Protein AF-A0A6C0ED06-F1 (afdb_monomer)

Solvent-accessible surface area (backbone atoms only — not comparable to full-atom values): 10697 Å² total; per-residue (Å²): 133,81,73,82,69,60,64,42,71,39,38,36,43,33,85,76,68,69,61,45,79,45,80,46,70,79,73,92,62,90,45,68,70,60,45,49,52,53,52,53,50,52,47,52,52,40,44,74,73,72,42,86,79,83,63,56,76,42,66,43,70,64,71,91,79,53,38,51,42,49,67,44,28,54,56,49,45,51,50,48,34,67,75,43,74,64,48,37,46,86,49,34,39,38,38,41,36,39,53,38,92,76,35,76,49,94,60,45,68,69,52,48,56,62,65,40,68,82,47,79,38,39,33,58,33,30,35,76,66,44,98,75,55,49,48,31,42,36,42,49,34,6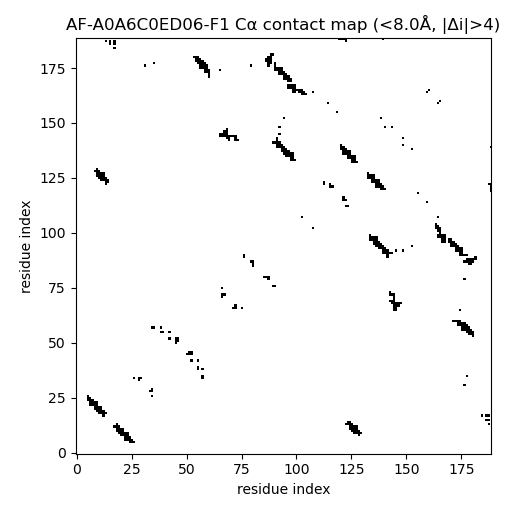2,93,46,5,50,58,57,42,48,49,55,52,47,57,52,51,52,52,42,39,76,76,36,50,38,64,49,92,69,65,48,56,36,32,47,73,38,25,63,45,61,70,79,49,65,73,61,73

Foldseek 3Di:
DDDPFQWDWWFKQFPLRLIDTDIDHDDPDPDDVVQVVVQVVVCVVCVVVVHDDPKGWDKDLDPPQFFAWLVSLVVLQVVLCVVVVNLFDAKKKKKKWFWDPQFPDPPCVVVVVVLCVVPDQWGWIFGPRDPVRTIIIMHIDGSTTPNVSVVSVVVSVVVVVVVRIDIDPDMRMIMIRGMRCPCSCVVRD

Mean predicted aligned error: 5.36 Å

Structure (mmCIF, N/CA/C/O backbone):
data_AF-A0A6C0ED06-F1
#
_entry.id   AF-A0A6C0ED06-F1
#
loop_
_atom_site.group_PDB
_atom_site.id
_atom_site.type_symbol
_atom_site.label_atom_id
_atom_site.label_alt_id
_atom_site.label_comp_id
_atom_site.label_asym_id
_atom_site.label_entity_id
_atom_site.label_seq_id
_atom_site.pdbx_PDB_ins_code
_atom_site.Cartn_x
_atom_site.Cartn_y
_atom_site.Cartn_z
_atom_site.occupancy
_atom_site.B_iso_or_equiv
_atom_site.auth_seq_id
_atom_site.auth_comp_id
_atom_site.auth_asym_id
_atom_site.auth_atom_id
_atom_site.pdbx_PDB_model_num
ATOM 1 N N . MET A 1 1 ? 23.808 -24.476 4.481 1.00 31.75 1 MET A N 1
ATOM 2 C CA . MET A 1 1 ? 23.084 -23.854 5.612 1.00 31.75 1 MET A CA 1
ATOM 3 C C . MET A 1 1 ? 22.303 -22.673 5.062 1.00 31.75 1 MET A C 1
ATOM 5 O O . MET A 1 1 ? 22.924 -21.743 4.559 1.00 31.75 1 MET A O 1
ATOM 9 N N . SER A 1 2 ? 20.970 -22.760 5.024 1.00 34.09 2 SER A N 1
ATOM 10 C CA . SER A 1 2 ? 20.121 -21.740 4.402 1.00 34.09 2 SER A CA 1
ATOM 11 C C . SER A 1 2 ? 20.207 -20.446 5.208 1.00 34.09 2 SER A C 1
ATOM 13 O O . SER A 1 2 ? 19.829 -20.423 6.380 1.00 34.09 2 SER A O 1
ATOM 15 N N . LYS A 1 3 ? 20.697 -19.364 4.593 1.00 43.72 3 LYS A N 1
ATOM 16 C CA . LYS A 1 3 ? 20.444 -18.016 5.112 1.00 43.72 3 LYS A CA 1
ATOM 17 C C . LYS A 1 3 ? 18.931 -17.891 5.228 1.00 43.72 3 LYS A C 1
ATOM 19 O O . LYS A 1 3 ? 18.248 -18.097 4.231 1.00 43.72 3 LYS A O 1
ATOM 24 N N . THR A 1 4 ? 18.434 -17.643 6.434 1.00 46.50 4 THR A N 1
ATOM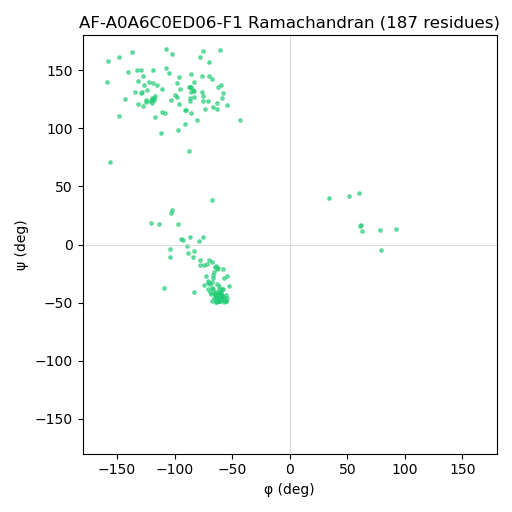 25 C CA . THR A 1 4 ? 17.023 -17.387 6.723 1.00 46.50 4 THR A CA 1
ATOM 26 C C . THR A 1 4 ? 16.467 -16.453 5.655 1.00 46.50 4 THR A C 1
ATOM 28 O O . THR A 1 4 ? 16.845 -15.286 5.561 1.00 46.50 4 THR A O 1
ATOM 31 N N . THR A 1 5 ? 15.640 -16.996 4.770 1.00 58.66 5 THR A N 1
ATOM 32 C CA . THR A 1 5 ? 14.974 -16.230 3.727 1.00 58.66 5 THR A CA 1
ATOM 33 C C . THR A 1 5 ? 14.061 -15.230 4.425 1.00 58.66 5 THR A C 1
ATOM 35 O O . THR A 1 5 ? 13.190 -15.637 5.189 1.00 58.66 5 THR A O 1
ATOM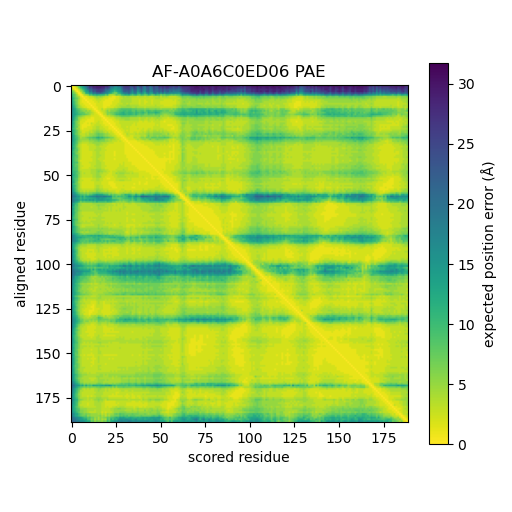 38 N N . ASN A 1 6 ? 14.246 -13.927 4.180 1.00 79.31 6 ASN A N 1
ATOM 39 C CA . ASN A 1 6 ? 13.352 -12.848 4.640 1.00 79.31 6 ASN A CA 1
ATOM 40 C C . ASN A 1 6 ? 11.978 -12.910 3.938 1.00 79.31 6 ASN A C 1
ATOM 42 O O . ASN A 1 6 ? 11.445 -11.882 3.531 1.00 79.31 6 ASN A O 1
ATOM 46 N N . LEU A 1 7 ? 11.455 -14.111 3.702 1.00 88.44 7 LEU A N 1
ATOM 47 C CA . LEU A 1 7 ? 10.174 -14.367 3.073 1.00 88.44 7 LEU A CA 1
ATOM 48 C C . LEU A 1 7 ? 9.129 -14.550 4.165 1.00 88.44 7 LEU A C 1
ATOM 50 O O . LEU A 1 7 ? 9.352 -15.257 5.148 1.00 88.44 7 LEU A O 1
ATOM 54 N N . LYS A 1 8 ? 7.987 -13.899 3.987 1.00 91.00 8 LYS A N 1
ATOM 55 C CA . LYS A 1 8 ? 6.823 -14.031 4.854 1.00 91.00 8 LYS A CA 1
ATOM 56 C C . LYS A 1 8 ? 5.620 -14.372 4.002 1.00 91.00 8 LYS A C 1
ATOM 58 O O . LYS A 1 8 ? 5.413 -13.762 2.958 1.00 91.00 8 LYS A O 1
ATOM 63 N N . ILE A 1 9 ? 4.817 -15.309 4.478 1.00 91.69 9 ILE A N 1
ATOM 64 C CA . ILE A 1 9 ? 3.494 -15.548 3.916 1.00 91.69 9 ILE A CA 1
ATOM 65 C C . ILE A 1 9 ? 2.538 -14.557 4.574 1.00 91.69 9 ILE A C 1
ATOM 67 O O . ILE A 1 9 ? 2.565 -14.362 5.792 1.00 91.69 9 ILE A O 1
ATOM 71 N N . VAL A 1 10 ? 1.721 -13.911 3.756 1.00 91.69 10 VAL A N 1
ATOM 72 C CA . VAL A 1 10 ? 0.658 -13.015 4.195 1.00 91.69 10 VAL A CA 1
ATOM 73 C C . VAL A 1 10 ? -0.624 -13.518 3.563 1.00 91.69 10 VAL A C 1
ATOM 75 O O . VAL A 1 10 ? -0.707 -13.613 2.342 1.00 91.69 10 VAL A O 1
ATOM 78 N N . TYR A 1 11 ? -1.618 -13.832 4.386 1.00 94.00 11 TYR A N 1
ATOM 79 C CA . TYR A 1 11 ? -2.965 -14.084 3.896 1.00 94.00 11 TYR A CA 1
ATOM 80 C C . TYR A 1 11 ? -3.863 -12.956 4.371 1.00 94.00 11 TYR A C 1
ATOM 82 O O . TYR A 1 11 ? -4.304 -12.941 5.521 1.00 94.00 11 TYR A O 1
ATOM 90 N N . ALA A 1 12 ? -4.039 -11.976 3.492 1.00 91.19 12 ALA A N 1
ATOM 91 C CA . ALA A 1 12 ? -4.790 -10.774 3.771 1.00 91.19 12 ALA A CA 1
ATOM 92 C C . ALA A 1 12 ? -6.253 -10.987 3.371 1.00 91.19 12 ALA A C 1
ATOM 94 O O . ALA A 1 12 ? -6.579 -11.218 2.205 1.00 91.19 12 ALA A O 1
ATOM 95 N N . VAL A 1 13 ? -7.127 -10.947 4.367 1.00 90.56 13 VAL A N 1
ATOM 96 C CA . VAL A 1 13 ? -8.570 -11.099 4.215 1.00 90.56 13 VAL A CA 1
ATOM 97 C C . VAL A 1 13 ? -9.200 -9.725 4.325 1.00 90.56 13 VAL A C 1
ATOM 99 O O . VAL A 1 13 ? -8.972 -9.012 5.304 1.00 90.56 13 VAL A O 1
ATOM 102 N N . SER A 1 14 ? -9.965 -9.358 3.305 1.00 83.81 14 SER A N 1
ATOM 103 C CA . SER A 1 14 ? -10.688 -8.092 3.224 1.00 83.81 14 SER A CA 1
ATOM 104 C C . SER A 1 14 ? -12.185 -8.340 3.412 1.00 83.81 14 SER A C 1
ATOM 106 O O . SER A 1 14 ? -12.709 -9.411 3.094 1.00 83.81 14 SER A O 1
ATOM 108 N N . GLN A 1 15 ? -12.904 -7.345 3.925 1.00 74.38 15 GLN A N 1
ATOM 109 C CA . GLN A 1 15 ? -14.352 -7.462 4.155 1.00 74.38 15 GLN A CA 1
ATOM 110 C C . GLN A 1 15 ? -15.155 -7.569 2.851 1.00 74.38 15 GLN A C 1
ATOM 112 O O . GLN A 1 15 ? -16.195 -8.225 2.812 1.00 74.38 15 GLN A O 1
ATOM 117 N N . VAL A 1 16 ? -14.629 -7.026 1.752 1.00 72.88 16 VAL A N 1
ATOM 118 C CA . VAL A 1 16 ? -15.202 -7.142 0.399 1.00 72.88 16 VAL A CA 1
ATOM 119 C C . VAL A 1 16 ? -14.978 -8.518 -0.249 1.00 72.88 16 VAL A C 1
ATOM 121 O O . VAL A 1 16 ? -15.307 -8.718 -1.416 1.00 72.88 16 VAL A O 1
ATOM 124 N N . LYS A 1 17 ? -14.428 -9.488 0.500 1.00 76.50 17 LYS A N 1
ATOM 125 C CA . LYS A 1 17 ? -14.162 -10.876 0.076 1.00 76.50 17 LYS A CA 1
ATOM 126 C C . LYS A 1 17 ? -13.190 -11.015 -1.098 1.00 76.50 17 LYS A C 1
ATOM 128 O O . LYS A 1 17 ? -13.087 -12.092 -1.686 1.00 76.50 17 LYS A O 1
ATOM 133 N N . ASN A 1 18 ? -12.435 -9.969 -1.409 1.00 82.06 18 ASN A N 1
ATOM 134 C CA . ASN A 1 18 ? -11.306 -10.052 -2.322 1.00 82.06 18 ASN A CA 1
ATOM 135 C C . ASN A 1 18 ? -10.071 -10.452 -1.495 1.00 82.06 18 ASN A C 1
ATOM 137 O O . ASN A 1 18 ? -9.312 -9.608 -1.044 1.00 82.06 18 ASN A O 1
ATOM 141 N N . ASN A 1 19 ? -9.903 -11.733 -1.175 1.00 90.19 19 ASN A N 1
ATOM 142 C CA . ASN A 1 19 ? -8.799 -12.168 -0.311 1.00 90.19 19 ASN A CA 1
ATOM 143 C C . ASN A 1 19 ? -7.512 -12.356 -1.119 1.00 90.19 19 ASN A C 1
ATOM 145 O O . ASN A 1 19 ? -7.541 -12.918 -2.213 1.00 90.19 19 ASN A O 1
ATOM 149 N N . GLN A 1 20 ? -6.374 -11.953 -0.558 1.00 90.62 20 GLN A N 1
ATOM 150 C CA . GLN A 1 20 ? -5.080 -12.017 -1.233 1.00 90.62 20 GLN A CA 1
ATOM 151 C C . GLN A 1 20 ? -4.080 -12.865 -0.439 1.00 90.62 20 GLN A C 1
ATOM 153 O O . GLN A 1 20 ? -3.778 -12.591 0.724 1.00 90.62 20 GLN A O 1
ATOM 158 N N . LEU A 1 21 ? -3.538 -13.897 -1.090 1.00 93.31 21 LEU A N 1
ATOM 159 C CA . LEU A 1 21 ? -2.393 -14.661 -0.599 1.00 93.31 21 LEU A CA 1
ATOM 160 C C . LEU A 1 21 ? -1.122 -14.113 -1.247 1.00 93.31 21 LEU A C 1
ATOM 162 O O . LEU A 1 21 ? -0.991 -14.111 -2.469 1.00 93.31 21 LEU A O 1
ATOM 166 N N . MET A 1 22 ? -0.186 -13.662 -0.422 1.00 93.31 22 MET A N 1
ATOM 167 C CA . MET A 1 22 ? 1.030 -12.989 -0.855 1.00 93.31 22 MET A CA 1
ATOM 168 C C . MET A 1 22 ? 2.266 -13.620 -0.221 1.00 93.31 22 MET A C 1
ATOM 170 O O . MET A 1 22 ? 2.247 -14.091 0.919 1.00 93.31 22 MET A O 1
ATOM 174 N N . ILE A 1 23 ? 3.373 -13.550 -0.956 1.00 93.62 23 ILE A N 1
ATOM 175 C CA . ILE A 1 23 ? 4.715 -13.793 -0.436 1.00 93.62 23 ILE A CA 1
ATOM 176 C C . ILE A 1 23 ? 5.419 -12.442 -0.389 1.00 93.62 23 ILE A C 1
ATOM 178 O O . ILE A 1 23 ? 5.682 -11.830 -1.420 1.00 93.62 23 ILE A O 1
ATOM 182 N N . SER A 1 24 ? 5.701 -11.970 0.819 1.00 92.38 24 SER A N 1
ATOM 183 C CA . SER A 1 24 ? 6.376 -10.701 1.067 1.00 92.38 24 SER A CA 1
ATOM 184 C C . SER A 1 24 ? 7.865 -10.928 1.307 1.00 92.38 24 SER A C 1
ATOM 186 O O . SER A 1 24 ? 8.252 -11.864 2.011 1.00 92.38 24 SER A O 1
ATOM 188 N N . HIS A 1 25 ? 8.701 -10.055 0.746 1.00 92.38 25 HIS A N 1
ATOM 189 C CA . HIS A 1 25 ? 10.146 -10.074 0.928 1.00 92.38 25 HIS A CA 1
ATOM 190 C C . HIS A 1 25 ? 10.679 -8.684 1.273 1.00 92.38 25 HIS A C 1
ATOM 192 O O . HIS A 1 25 ? 10.580 -7.762 0.468 1.00 92.38 25 HIS A O 1
ATOM 198 N N . PHE A 1 26 ? 11.324 -8.549 2.433 1.00 89.56 26 PHE A N 1
ATOM 199 C CA . PHE A 1 26 ? 12.040 -7.320 2.773 1.00 89.56 26 PHE A CA 1
ATOM 200 C C . PHE A 1 26 ? 13.459 -7.356 2.208 1.00 89.56 26 PHE A C 1
ATOM 202 O O . PHE A 1 26 ? 14.313 -8.127 2.665 1.00 89.56 26 PHE A O 1
ATOM 209 N N . THR A 1 27 ? 13.713 -6.478 1.241 1.00 86.62 27 THR A N 1
ATOM 210 C CA . THR A 1 27 ? 15.020 -6.299 0.611 1.00 86.62 27 THR A CA 1
ATOM 211 C C . THR A 1 27 ? 15.706 -5.024 1.103 1.00 86.62 27 THR A C 1
ATOM 213 O O . THR A 1 27 ? 15.057 -4.030 1.403 1.00 86.62 27 THR A O 1
ATOM 216 N N . ARG A 1 28 ? 17.043 -5.040 1.183 1.00 86.44 28 ARG A N 1
ATOM 217 C CA . ARG A 1 28 ? 17.874 -3.855 1.492 1.00 86.44 28 ARG A CA 1
ATOM 218 C C . ARG A 1 28 ? 18.423 -3.187 0.226 1.00 86.44 28 ARG A C 1
ATOM 220 O O . ARG A 1 28 ? 19.450 -2.517 0.269 1.00 86.44 28 ARG A O 1
ATOM 227 N N . LYS A 1 29 ? 17.829 -3.482 -0.933 1.00 84.88 29 LYS A N 1
ATOM 228 C CA . LYS A 1 29 ? 18.232 -2.879 -2.203 1.00 84.88 29 LYS A CA 1
ATOM 229 C C . LYS A 1 29 ? 17.707 -1.452 -2.251 1.00 84.88 29 LYS A C 1
ATOM 231 O O . LYS A 1 29 ? 16.511 -1.230 -2.140 1.00 84.88 29 LYS A O 1
ATOM 236 N N . ASN A 1 30 ? 18.622 -0.509 -2.443 1.00 81.19 30 ASN A N 1
ATOM 237 C CA . ASN A 1 30 ? 18.318 0.923 -2.444 1.00 81.19 30 ASN A CA 1
ATOM 238 C C . ASN A 1 30 ? 18.060 1.470 -3.854 1.00 81.19 30 ASN A C 1
ATOM 240 O O . ASN A 1 30 ? 17.927 2.675 -4.028 1.00 81.19 30 ASN A O 1
ATOM 244 N N . ASN A 1 31 ? 18.038 0.598 -4.864 1.00 85.38 31 ASN A N 1
ATOM 245 C CA . ASN A 1 31 ? 17.638 0.956 -6.211 1.00 85.38 31 ASN A CA 1
ATOM 246 C C . ASN A 1 31 ? 16.547 0.004 -6.698 1.00 85.38 31 ASN A C 1
ATOM 248 O O . ASN A 1 31 ? 16.533 -1.195 -6.409 1.00 85.38 31 ASN A O 1
ATOM 252 N N . GLU A 1 32 ? 15.649 0.587 -7.468 1.00 86.38 32 GLU A N 1
ATOM 253 C CA . GLU A 1 32 ? 14.475 -0.038 -8.050 1.00 86.38 32 GLU A CA 1
ATOM 254 C C . GLU A 1 32 ? 14.807 -1.240 -8.953 1.00 86.38 32 GLU A C 1
ATOM 256 O O . GLU A 1 32 ? 14.176 -2.289 -8.842 1.00 86.38 32 GLU A O 1
ATOM 261 N N . LYS A 1 33 ? 15.824 -1.124 -9.818 1.00 87.88 33 LYS A N 1
ATOM 262 C CA . LYS A 1 33 ? 16.186 -2.178 -10.783 1.00 87.88 33 LYS A CA 1
ATOM 263 C C . LYS A 1 33 ? 16.565 -3.480 -10.075 1.00 87.88 33 LYS A C 1
ATOM 265 O O . LYS A 1 33 ? 16.099 -4.552 -10.455 1.00 87.88 33 LYS A O 1
ATOM 270 N N . ASP A 1 34 ? 17.381 -3.388 -9.032 1.00 90.56 34 ASP A N 1
ATOM 271 C CA . ASP A 1 34 ? 17.787 -4.546 -8.242 1.00 90.56 34 ASP A CA 1
ATOM 272 C C . ASP A 1 34 ? 16.613 -5.144 -7.462 1.00 90.56 34 ASP A C 1
ATOM 274 O O . ASP A 1 34 ? 16.528 -6.367 -7.337 1.00 90.56 34 ASP A O 1
ATOM 278 N N . ALA A 1 35 ? 15.703 -4.309 -6.947 1.00 90.31 35 ALA A N 1
ATOM 279 C CA . ALA A 1 35 ? 14.492 -4.782 -6.281 1.00 90.31 35 ALA A CA 1
ATOM 280 C C . ALA A 1 35 ? 13.600 -5.580 -7.250 1.00 90.31 35 ALA A C 1
ATOM 282 O O . ALA A 1 35 ? 13.147 -6.671 -6.900 1.00 90.31 35 ALA A O 1
ATOM 283 N N . ILE A 1 36 ? 13.440 -5.103 -8.492 1.00 90.44 36 ILE A N 1
ATOM 284 C CA . ILE A 1 36 ? 12.709 -5.815 -9.553 1.00 90.44 36 ILE A CA 1
ATOM 285 C C . ILE A 1 36 ? 13.371 -7.150 -9.880 1.00 90.44 36 ILE A C 1
ATOM 287 O O . ILE A 1 36 ? 12.682 -8.165 -9.956 1.00 90.44 36 ILE A O 1
ATOM 291 N N . ILE A 1 37 ? 14.698 -7.189 -10.028 1.00 92.19 37 ILE A N 1
ATOM 292 C CA . ILE A 1 37 ? 15.420 -8.442 -10.301 1.00 92.19 37 ILE A CA 1
ATOM 293 C C . ILE A 1 37 ? 15.175 -9.466 -9.185 1.00 92.19 37 ILE A C 1
ATOM 295 O O . ILE A 1 37 ? 14.908 -10.632 -9.472 1.00 92.19 37 ILE A O 1
ATOM 299 N N . VAL A 1 38 ? 15.222 -9.042 -7.919 1.00 92.88 38 VAL A N 1
ATOM 300 C CA . VAL A 1 38 ? 14.921 -9.921 -6.778 1.00 92.88 38 VAL A CA 1
ATOM 301 C C . VAL A 1 38 ? 13.485 -10.440 -6.854 1.00 92.88 38 VAL A C 1
ATOM 303 O O . VAL A 1 38 ? 13.278 -11.649 -6.753 1.00 92.88 38 VAL A O 1
ATOM 306 N N . ALA A 1 39 ? 12.507 -9.563 -7.090 1.00 93.00 39 ALA A N 1
ATOM 307 C CA . ALA A 1 39 ? 11.103 -9.952 -7.188 1.00 93.00 39 ALA A CA 1
ATOM 308 C C . ALA A 1 39 ? 10.852 -10.944 -8.341 1.00 93.00 39 ALA A C 1
ATOM 310 O O . ALA A 1 39 ? 10.176 -11.954 -8.153 1.00 93.00 39 ALA A O 1
ATOM 311 N N . ARG A 1 40 ? 11.470 -10.721 -9.508 1.00 93.00 40 ARG A N 1
ATOM 312 C CA . ARG A 1 40 ? 11.390 -11.625 -10.669 1.00 93.00 40 ARG A CA 1
ATOM 313 C C . ARG A 1 40 ? 12.075 -12.970 -10.431 1.00 93.00 40 ARG A C 1
ATOM 315 O O . ARG A 1 40 ? 11.629 -13.984 -10.961 1.00 93.00 40 ARG A O 1
ATOM 322 N N . ASN A 1 41 ? 13.144 -13.012 -9.640 1.00 94.19 41 ASN A N 1
ATOM 323 C CA . ASN A 1 41 ? 13.769 -14.279 -9.259 1.00 94.19 41 ASN A CA 1
ATOM 324 C C . ASN A 1 41 ? 12.864 -15.091 -8.324 1.00 94.19 41 ASN A C 1
ATOM 326 O O . ASN A 1 41 ? 12.703 -16.288 -8.546 1.00 94.19 41 ASN A O 1
ATOM 330 N N . ILE A 1 42 ? 12.229 -14.438 -7.344 1.00 94.12 42 ILE A N 1
ATOM 331 C CA . ILE A 1 42 ? 11.240 -15.082 -6.466 1.00 94.12 42 ILE A CA 1
ATOM 332 C C . ILE A 1 42 ? 10.056 -15.595 -7.294 1.00 94.12 42 ILE A C 1
ATOM 334 O O . ILE A 1 42 ? 9.645 -16.738 -7.129 1.00 94.12 42 ILE A O 1
ATOM 338 N N . GLU A 1 43 ? 9.542 -14.794 -8.230 1.00 94.94 43 GLU A N 1
ATOM 339 C CA . GLU A 1 43 ? 8.467 -15.205 -9.142 1.00 94.94 43 GLU A CA 1
ATOM 340 C C . GLU A 1 43 ? 8.827 -16.479 -9.924 1.00 94.94 43 GLU A C 1
ATOM 342 O O . GLU A 1 43 ? 8.045 -17.428 -9.946 1.00 94.94 43 GLU A O 1
ATOM 347 N N . LYS A 1 44 ? 10.025 -16.538 -10.519 1.00 95.19 44 LYS A N 1
ATOM 348 C CA . LYS A 1 44 ? 10.508 -17.728 -11.242 1.00 95.19 44 LYS A CA 1
ATOM 349 C C . LYS A 1 44 ? 10.610 -18.957 -10.342 1.00 95.19 44 LYS A C 1
ATOM 351 O O . LYS A 1 44 ? 10.251 -20.052 -10.768 1.00 95.19 44 LYS A O 1
ATOM 356 N N . GLU A 1 45 ? 11.086 -18.781 -9.114 1.00 94.62 45 GLU A N 1
ATOM 357 C CA . GLU A 1 45 ? 11.170 -19.862 -8.134 1.00 94.62 45 GLU A CA 1
ATOM 358 C C . GLU A 1 45 ? 9.769 -20.380 -7.765 1.00 94.62 45 GLU A C 1
ATOM 360 O O . GLU A 1 45 ? 9.528 -21.585 -7.822 1.00 94.62 45 GLU A O 1
ATOM 365 N N . MET A 1 46 ? 8.807 -19.491 -7.501 1.00 93.88 46 MET A N 1
ATOM 366 C CA . MET A 1 46 ? 7.415 -19.875 -7.228 1.00 93.88 46 MET A CA 1
ATOM 367 C C . MET A 1 46 ? 6.791 -20.636 -8.402 1.00 93.88 46 MET A C 1
ATOM 369 O O . MET A 1 46 ? 6.172 -21.683 -8.200 1.00 93.88 46 MET A O 1
ATOM 373 N N . LEU A 1 47 ? 7.025 -20.172 -9.632 1.00 94.50 47 LEU A N 1
ATOM 374 C CA . LEU A 1 47 ? 6.579 -20.862 -10.842 1.00 94.50 47 LEU A CA 1
ATOM 375 C C . LEU A 1 47 ? 7.197 -22.262 -10.969 1.00 94.50 47 LEU A C 1
ATOM 377 O O . LEU A 1 47 ? 6.493 -23.193 -11.355 1.00 94.50 47 LEU A O 1
ATOM 381 N N . SER A 1 48 ? 8.472 -22.448 -10.601 1.00 95.94 48 SER A N 1
ATOM 382 C CA . SER A 1 48 ? 9.105 -23.779 -10.612 1.00 95.94 48 SER A CA 1
ATOM 383 C C . SER A 1 48 ? 8.503 -24.756 -9.597 1.00 95.94 48 SER A C 1
ATOM 385 O O . SER A 1 48 ? 8.540 -25.964 -9.818 1.00 95.94 48 SER A O 1
ATOM 387 N N . TYR A 1 49 ? 7.883 -24.240 -8.532 1.00 94.38 49 TYR A N 1
ATOM 388 C CA . TYR A 1 49 ? 7.100 -25.024 -7.575 1.00 94.38 49 TYR A CA 1
ATOM 389 C C . TYR A 1 49 ? 5.628 -25.200 -7.994 1.00 94.38 49 TYR A C 1
ATOM 391 O O . TYR A 1 49 ? 4.830 -25.731 -7.225 1.00 94.38 49 TYR A O 1
ATOM 399 N N . GLY A 1 50 ? 5.245 -24.761 -9.198 1.00 95.12 50 GLY A N 1
ATOM 400 C CA . GLY A 1 50 ? 3.873 -24.852 -9.706 1.00 95.12 50 GLY A CA 1
ATOM 401 C C . GLY A 1 50 ? 2.920 -23.786 -9.153 1.00 95.12 50 GLY A C 1
ATOM 402 O O . GLY A 1 50 ? 1.709 -23.891 -9.342 1.00 95.12 50 GLY A O 1
ATOM 403 N N . ILE A 1 51 ? 3.437 -22.751 -8.486 1.00 93.25 51 ILE A N 1
ATOM 404 C CA . ILE A 1 51 ? 2.635 -21.650 -7.947 1.00 93.25 51 ILE A CA 1
ATOM 405 C C . ILE A 1 51 ? 2.522 -20.556 -9.009 1.00 93.25 51 ILE A C 1
ATOM 407 O O . ILE A 1 51 ? 3.507 -19.919 -9.381 1.00 93.25 51 ILE A O 1
ATOM 411 N N . LYS A 1 52 ? 1.300 -20.302 -9.486 1.00 94.12 52 LYS A N 1
ATOM 412 C CA . LYS A 1 52 ? 1.029 -19.212 -10.429 1.00 94.12 52 LYS A CA 1
ATOM 413 C C . LYS A 1 52 ? 1.089 -17.862 -9.714 1.00 94.12 52 LYS A C 1
ATOM 415 O O . LYS A 1 52 ? 0.242 -17.561 -8.877 1.00 94.12 52 LYS A O 1
ATOM 420 N N . VAL A 1 53 ? 2.037 -17.020 -10.112 1.00 94.50 53 VAL A N 1
ATOM 421 C CA . VAL A 1 53 ? 2.113 -15.622 -9.672 1.00 94.50 53 VAL A CA 1
ATOM 422 C C . VAL A 1 53 ? 1.254 -14.759 -10.596 1.00 94.50 53 VAL A C 1
ATOM 424 O O . VAL A 1 53 ? 1.422 -14.779 -11.812 1.00 94.50 53 VAL A O 1
ATOM 427 N N . VAL A 1 54 ? 0.296 -14.029 -10.022 1.00 94.56 54 VAL A N 1
ATOM 428 C CA . VAL A 1 54 ? -0.657 -13.181 -10.770 1.00 94.56 54 VAL A CA 1
ATOM 429 C C . VAL A 1 54 ? -0.339 -11.685 -10.686 1.00 94.56 54 VAL A C 1
ATOM 431 O O . VAL A 1 54 ? -0.937 -10.889 -11.413 1.00 94.56 54 VAL A O 1
ATOM 434 N N . ARG A 1 55 ? 0.584 -11.305 -9.794 1.00 93.38 55 ARG A N 1
ATOM 435 C CA . ARG A 1 55 ? 1.027 -9.930 -9.555 1.00 93.38 55 ARG A CA 1
ATOM 436 C C . ARG A 1 55 ? 2.396 -9.916 -8.899 1.00 93.38 55 ARG A C 1
ATOM 438 O O . ARG A 1 55 ? 2.655 -10.701 -7.989 1.00 93.38 55 ARG A O 1
ATOM 445 N N . VAL A 1 56 ? 3.230 -8.980 -9.330 1.00 94.19 56 VAL A N 1
ATOM 446 C CA . VAL A 1 56 ? 4.466 -8.599 -8.653 1.00 94.19 56 VAL A CA 1
ATOM 447 C C . VAL A 1 56 ? 4.334 -7.137 -8.252 1.00 94.19 56 VAL A C 1
ATOM 449 O O . VAL A 1 56 ? 4.075 -6.294 -9.110 1.00 94.19 56 VAL A O 1
ATOM 452 N N . LYS A 1 57 ? 4.510 -6.861 -6.958 1.00 93.38 57 LYS A N 1
ATOM 453 C CA . LYS A 1 57 ? 4.437 -5.523 -6.364 1.00 93.38 57 LYS A CA 1
ATOM 454 C C . LYS A 1 57 ? 5.751 -5.192 -5.656 1.00 93.38 57 LYS A C 1
ATOM 456 O O . LYS A 1 57 ? 6.335 -6.064 -5.009 1.00 93.38 57 LYS A O 1
ATOM 461 N N . ILE A 1 58 ? 6.220 -3.955 -5.788 1.00 92.50 58 ILE A N 1
ATOM 462 C CA . ILE A 1 58 ? 7.418 -3.433 -5.127 1.00 92.50 58 ILE A CA 1
ATOM 463 C C . ILE A 1 58 ? 7.106 -2.063 -4.560 1.00 92.50 58 ILE A C 1
ATOM 465 O O . ILE A 1 58 ? 6.612 -1.178 -5.260 1.00 92.50 58 ILE A O 1
ATOM 469 N N . GLU A 1 59 ? 7.467 -1.898 -3.296 1.00 91.75 59 GLU A N 1
ATOM 470 C CA . GLU A 1 59 ? 7.157 -0.720 -2.507 1.00 91.75 59 GLU A CA 1
ATOM 471 C C . GLU A 1 59 ? 8.412 -0.239 -1.797 1.00 91.75 59 GLU A C 1
ATOM 473 O O . GLU A 1 59 ? 9.229 -1.042 -1.335 1.00 91.75 59 GLU A O 1
ATOM 478 N N . SER A 1 60 ? 8.582 1.077 -1.731 1.00 89.44 60 SER A N 1
ATOM 479 C CA . SER A 1 60 ? 9.675 1.695 -0.991 1.00 89.44 60 SER A CA 1
ATOM 480 C C . SER A 1 60 ? 9.204 2.194 0.363 1.00 89.44 60 SER A C 1
ATOM 482 O O . SER A 1 60 ? 8.280 2.998 0.452 1.00 89.44 60 SER A O 1
ATOM 484 N N . HIS A 1 61 ? 9.935 1.792 1.404 1.00 84.88 61 HIS A N 1
ATOM 485 C CA . HIS A 1 61 ? 9.892 2.403 2.737 1.00 84.88 61 HIS A CA 1
ATOM 486 C C . HIS A 1 61 ? 10.875 3.573 2.883 1.00 84.88 61 HIS A C 1
ATOM 488 O O . HIS A 1 61 ? 10.904 4.230 3.923 1.00 84.88 61 HIS A O 1
ATOM 494 N N . ASN A 1 62 ? 11.737 3.820 1.889 1.00 74.44 62 ASN A N 1
ATOM 495 C CA . ASN A 1 62 ? 12.714 4.901 1.962 1.00 74.44 62 ASN A CA 1
ATOM 496 C C . ASN A 1 62 ? 12.054 6.240 1.617 1.00 74.44 62 ASN A C 1
ATOM 498 O O . ASN A 1 62 ? 11.791 6.522 0.452 1.00 74.44 62 ASN A O 1
ATOM 502 N N . MET A 1 63 ? 11.857 7.072 2.642 1.00 64.81 63 MET A N 1
ATOM 503 C CA . MET A 1 63 ? 11.222 8.390 2.546 1.00 64.81 63 MET A CA 1
ATOM 504 C C . MET A 1 63 ? 12.089 9.458 1.856 1.00 64.81 63 MET A C 1
ATOM 506 O O . MET A 1 63 ? 11.569 10.490 1.448 1.00 64.81 63 MET A O 1
ATOM 510 N N . THR A 1 64 ? 13.405 9.244 1.720 1.00 65.81 64 THR A N 1
ATOM 511 C CA . THR A 1 64 ? 14.325 10.286 1.210 1.00 65.81 64 THR A CA 1
ATOM 512 C C . THR A 1 64 ? 14.228 10.538 -0.293 1.00 65.81 64 THR A C 1
ATOM 514 O O . THR A 1 64 ? 14.686 11.576 -0.759 1.00 65.81 64 THR A O 1
ATOM 517 N N . SER A 1 65 ? 13.633 9.617 -1.050 1.00 72.62 65 SER A N 1
ATOM 518 C CA . SER A 1 65 ? 13.495 9.706 -2.508 1.00 72.62 65 SER A CA 1
ATOM 519 C C . SER A 1 65 ? 12.036 9.689 -2.966 1.00 72.62 65 SER A C 1
ATOM 521 O O . SER A 1 65 ? 11.765 9.339 -4.111 1.00 72.62 65 SER A O 1
ATOM 523 N N . LEU A 1 66 ? 11.091 9.975 -2.064 1.00 85.44 66 LEU A N 1
ATOM 524 C CA . LEU A 1 66 ? 9.668 9.978 -2.395 1.00 85.44 66 LEU A CA 1
ATOM 525 C C . LEU A 1 66 ? 9.250 11.331 -2.975 1.00 85.44 66 LEU A C 1
ATOM 527 O O . LEU A 1 66 ? 9.779 12.359 -2.544 1.00 85.44 66 LEU A O 1
ATOM 531 N N . PRO A 1 67 ? 8.281 11.354 -3.905 1.00 92.88 67 PRO A N 1
ATOM 532 C CA . PRO A 1 67 ? 7.753 12.607 -4.420 1.00 92.88 67 PRO A CA 1
ATOM 533 C C . PRO A 1 67 ? 7.074 13.391 -3.294 1.00 92.88 67 PRO A C 1
ATOM 535 O O . PRO A 1 67 ? 6.096 12.927 -2.709 1.00 92.88 67 PRO A O 1
ATOM 538 N N . LEU A 1 68 ? 7.592 14.571 -2.951 1.00 94.44 68 LEU A N 1
ATOM 539 C CA . LEU A 1 68 ? 7.094 15.343 -1.808 1.00 94.44 68 LEU A CA 1
ATOM 540 C C . LEU A 1 68 ? 5.861 16.166 -2.175 1.00 94.44 68 LEU A C 1
ATOM 542 O O . LEU A 1 68 ? 4.904 16.230 -1.399 1.00 94.44 68 LEU A O 1
ATOM 546 N N . THR A 1 69 ? 5.883 16.763 -3.364 1.00 96.31 69 THR A N 1
ATOM 547 C CA . THR A 1 69 ? 4.827 17.617 -3.909 1.00 96.31 69 THR A CA 1
ATOM 548 C C . THR A 1 69 ? 4.052 16.916 -5.025 1.00 96.31 69 THR A C 1
ATOM 550 O O . THR A 1 69 ? 4.469 15.881 -5.545 1.00 96.31 69 THR A O 1
ATOM 553 N N . LYS A 1 70 ? 2.912 17.493 -5.427 1.00 96.44 70 LYS A N 1
ATOM 554 C CA . LYS A 1 70 ? 2.138 16.991 -6.573 1.00 96.44 70 LYS A CA 1
ATOM 555 C C . LYS A 1 70 ? 2.963 16.977 -7.866 1.00 96.44 70 LYS A C 1
ATOM 557 O O . LYS A 1 70 ? 2.878 16.027 -8.630 1.00 96.44 70 LYS A O 1
ATOM 562 N N . LYS A 1 71 ? 3.798 17.996 -8.077 1.00 96.81 71 LYS A N 1
ATOM 563 C CA . LYS A 1 71 ? 4.664 18.072 -9.256 1.00 96.81 71 LYS A CA 1
ATOM 564 C C . LYS A 1 71 ? 5.694 16.936 -9.269 1.00 96.81 71 LYS A C 1
ATOM 566 O O . LYS A 1 71 ? 5.853 16.277 -10.289 1.00 96.81 71 LYS A O 1
ATOM 571 N N . ASP A 1 72 ? 6.333 16.662 -8.130 1.00 95.25 72 ASP A N 1
ATOM 572 C CA . ASP A 1 72 ? 7.294 15.553 -8.019 1.00 95.25 72 ASP A CA 1
ATOM 573 C C . ASP A 1 72 ? 6.617 14.203 -8.299 1.00 95.25 72 ASP A C 1
ATOM 575 O O . ASP A 1 72 ? 7.219 13.302 -8.886 1.00 95.25 72 ASP A O 1
ATOM 579 N N . TYR A 1 73 ? 5.354 14.058 -7.878 1.00 95.38 73 TYR A N 1
ATOM 580 C CA . TYR A 1 73 ? 4.553 12.867 -8.149 1.00 95.38 73 TYR A CA 1
ATOM 581 C C . TYR A 1 73 ? 4.311 12.702 -9.650 1.00 95.38 73 TYR A C 1
ATOM 583 O O . TYR A 1 73 ? 4.580 11.628 -10.175 1.00 95.38 73 TYR A O 1
ATOM 591 N N . GLU A 1 74 ? 3.870 13.756 -10.342 1.00 95.56 74 GLU A N 1
ATOM 592 C CA . GLU A 1 74 ? 3.631 13.736 -11.793 1.00 95.56 74 GLU A CA 1
ATOM 593 C C . GLU A 1 74 ? 4.917 13.394 -12.572 1.00 95.56 74 GLU A C 1
ATOM 595 O O . GLU A 1 74 ? 4.892 12.600 -13.514 1.00 95.56 74 GLU A O 1
ATOM 600 N N . GLU A 1 75 ? 6.067 13.936 -12.153 1.00 94.75 75 GLU A N 1
ATOM 601 C CA . GLU A 1 75 ? 7.376 13.604 -12.733 1.00 94.75 75 GLU A CA 1
ATOM 602 C C . GLU A 1 75 ? 7.758 12.134 -12.487 1.00 94.75 75 GLU A C 1
ATOM 604 O O . GLU A 1 75 ? 8.231 11.449 -13.398 1.00 94.75 75 GLU A O 1
ATOM 609 N N . THR A 1 76 ? 7.511 11.629 -11.276 1.00 91.94 76 THR A N 1
ATOM 610 C CA . THR A 1 76 ? 7.773 10.230 -10.906 1.00 91.94 76 THR A CA 1
ATOM 611 C C . THR A 1 76 ? 6.869 9.270 -11.674 1.00 91.94 76 THR A C 1
ATOM 613 O O . THR A 1 76 ? 7.351 8.280 -12.221 1.00 91.94 76 THR A O 1
ATOM 616 N N . GLU A 1 77 ? 5.570 9.560 -11.756 1.00 92.62 77 GLU A N 1
ATOM 617 C CA . GLU A 1 77 ? 4.595 8.780 -12.519 1.00 92.62 77 GLU A CA 1
ATOM 618 C C . GLU A 1 77 ? 5.013 8.685 -13.984 1.00 92.62 77 GLU A C 1
ATOM 620 O O . GLU A 1 77 ? 5.113 7.582 -14.523 1.00 92.62 77 GLU A O 1
ATOM 625 N N . LYS A 1 78 ? 5.349 9.821 -14.604 1.00 92.31 78 LYS A N 1
ATOM 626 C CA . LYS A 1 78 ? 5.825 9.857 -15.987 1.00 92.31 78 LYS A CA 1
ATOM 627 C C . LYS A 1 78 ? 7.069 8.988 -16.183 1.00 92.31 78 LYS A C 1
ATOM 629 O O . LYS A 1 78 ? 7.106 8.183 -17.110 1.00 92.31 78 LYS A O 1
ATOM 634 N N . TYR A 1 79 ? 8.056 9.108 -15.295 1.00 91.75 79 TYR A N 1
ATOM 635 C CA . TYR A 1 79 ? 9.267 8.288 -15.341 1.00 91.75 79 TYR A CA 1
ATOM 636 C C . TYR A 1 79 ? 8.960 6.785 -15.245 1.00 91.75 79 TYR A C 1
ATOM 638 O O . TYR A 1 79 ? 9.500 6.003 -16.029 1.00 91.75 79 TYR A O 1
ATOM 646 N N . LEU A 1 80 ? 8.093 6.366 -14.317 1.00 89.25 80 LEU A N 1
ATOM 647 C CA . LEU A 1 80 ? 7.734 4.953 -14.147 1.00 89.25 80 LEU A CA 1
ATOM 648 C C . LEU A 1 80 ? 6.979 4.415 -15.371 1.00 89.25 80 LEU A C 1
ATOM 650 O O . LEU A 1 80 ? 7.270 3.311 -15.835 1.00 89.25 80 LEU A O 1
ATOM 654 N N . VAL A 1 81 ? 6.054 5.201 -15.928 1.00 87.19 81 VAL A N 1
ATOM 655 C CA . VAL A 1 81 ? 5.306 4.848 -17.144 1.00 87.19 81 VAL A CA 1
ATOM 656 C C . VAL A 1 81 ? 6.244 4.669 -18.338 1.00 87.19 81 VAL A C 1
ATOM 658 O O . VAL A 1 81 ? 6.159 3.652 -19.027 1.00 87.19 81 VAL A O 1
ATOM 661 N N . GLU A 1 82 ? 7.156 5.619 -18.564 1.00 89.25 82 GLU A N 1
ATOM 662 C CA . GLU A 1 82 ? 8.128 5.568 -19.663 1.00 89.25 82 GLU A CA 1
ATOM 663 C C . GLU A 1 82 ? 9.100 4.394 -19.505 1.00 89.25 82 GLU A C 1
ATOM 665 O O . GLU A 1 82 ? 9.373 3.671 -20.462 1.00 89.25 82 GLU A O 1
ATOM 670 N N . LYS A 1 83 ? 9.600 4.166 -18.288 1.00 89.19 83 LYS A N 1
ATOM 671 C CA . LYS A 1 83 ? 10.602 3.133 -18.013 1.00 89.19 83 LYS A CA 1
ATOM 672 C C . LYS A 1 83 ? 10.054 1.708 -18.098 1.00 89.19 83 LYS A C 1
ATOM 674 O O . LYS A 1 83 ? 10.810 0.797 -18.438 1.00 89.19 83 LYS A O 1
ATOM 679 N N . TYR A 1 84 ? 8.779 1.507 -17.768 1.00 85.75 84 TYR A N 1
ATOM 680 C CA . TYR A 1 84 ? 8.146 0.183 -17.753 1.00 85.75 84 TYR A CA 1
ATOM 681 C C . TYR A 1 84 ? 7.057 0.002 -18.797 1.00 85.75 84 TYR A C 1
ATOM 683 O O . TYR A 1 84 ? 6.261 -0.921 -18.657 1.00 85.75 84 TYR A O 1
ATOM 691 N N . GLU A 1 85 ? 7.008 0.845 -19.827 1.00 82.50 85 GLU A N 1
ATOM 692 C CA . GLU A 1 85 ? 6.143 0.657 -20.999 1.00 82.50 85 GLU A CA 1
ATOM 693 C C . GLU A 1 85 ? 4.664 0.388 -20.640 1.00 82.50 85 GLU A C 1
ATOM 695 O O . GLU A 1 85 ? 4.010 -0.464 -21.235 1.00 82.50 85 GLU A O 1
ATOM 700 N N . ASN A 1 86 ? 4.118 1.104 -19.648 1.00 72.19 86 ASN A N 1
ATOM 701 C CA . ASN A 1 86 ? 2.752 0.911 -19.115 1.00 72.19 86 ASN A CA 1
ATOM 702 C C . ASN A 1 86 ? 2.469 -0.455 -18.452 1.00 72.19 86 ASN A C 1
ATOM 704 O O . ASN A 1 86 ? 1.317 -0.776 -18.162 1.00 72.19 86 ASN A O 1
ATOM 708 N N . VAL A 1 87 ? 3.493 -1.269 -18.182 1.00 76.88 87 VAL A N 1
ATOM 709 C CA . VAL A 1 87 ? 3.355 -2.509 -17.398 1.00 76.88 87 VAL A CA 1
ATOM 710 C C . VAL A 1 87 ? 3.145 -2.199 -15.915 1.00 76.88 87 VAL A C 1
ATOM 712 O O . VAL A 1 87 ? 2.550 -2.999 -15.196 1.00 76.88 87 VAL A O 1
ATOM 715 N N . CYS A 1 88 ? 3.645 -1.052 -15.451 1.00 80.75 88 CYS A N 1
ATOM 716 C CA . CYS A 1 88 ? 3.467 -0.599 -14.082 1.00 80.75 88 CYS A CA 1
ATOM 717 C C . CYS A 1 88 ? 2.148 0.164 -13.930 1.00 80.75 88 CYS A C 1
ATOM 719 O O . CYS A 1 88 ? 1.864 1.087 -14.694 1.00 80.75 88 CYS A O 1
ATOM 721 N N . GLY A 1 89 ? 1.371 -0.200 -12.911 1.00 84.56 89 GLY A N 1
ATOM 722 C CA . GLY A 1 89 ? 0.234 0.586 -12.457 1.00 84.56 89 GLY A CA 1
ATOM 723 C C . GLY A 1 89 ? 0.628 1.988 -11.989 1.00 84.56 89 GLY A C 1
ATOM 724 O O . GLY A 1 89 ? 1.800 2.297 -11.765 1.00 84.56 89 GLY A O 1
ATOM 725 N N . LYS A 1 90 ? -0.389 2.830 -11.809 1.00 90.25 90 LYS A N 1
ATOM 726 C CA . LYS A 1 90 ? -0.235 4.177 -11.261 1.00 90.25 90 LYS A CA 1
ATOM 727 C C . LYS A 1 90 ? 0.411 4.124 -9.865 1.00 90.25 90 LYS A C 1
ATOM 729 O O . LYS A 1 90 ? -0.075 3.352 -9.034 1.00 90.25 90 LYS A O 1
ATOM 734 N N . PRO A 1 91 ? 1.459 4.918 -9.577 1.00 92.50 91 PRO A N 1
ATOM 735 C CA . PRO A 1 91 ? 2.085 4.925 -8.260 1.00 92.50 91 PRO A CA 1
ATOM 736 C C . PRO A 1 91 ? 1.165 5.558 -7.212 1.00 92.50 91 PRO A C 1
ATOM 738 O O . PRO A 1 91 ? 0.290 6.364 -7.526 1.00 92.50 91 PRO A O 1
ATOM 741 N N . TYR A 1 92 ? 1.370 5.221 -5.945 1.00 94.06 92 TYR A N 1
ATOM 742 C CA . TYR A 1 92 ? 0.573 5.744 -4.838 1.00 94.06 92 TYR A CA 1
ATOM 743 C C . TYR A 1 92 ? 1.330 5.649 -3.523 1.00 94.06 92 TYR A C 1
ATOM 745 O O . TYR A 1 92 ? 2.234 4.825 -3.373 1.00 94.06 92 TYR A O 1
ATOM 753 N N . PHE A 1 93 ? 0.918 6.473 -2.566 1.00 95.50 93 PHE A N 1
ATOM 754 C CA . PHE A 1 93 ? 1.289 6.313 -1.166 1.00 95.50 93 PHE A CA 1
ATOM 755 C C . PHE A 1 93 ? 0.316 5.358 -0.487 1.00 95.50 93 PHE A C 1
ATOM 757 O O . PHE A 1 93 ? -0.892 5.474 -0.682 1.00 95.50 93 PHE A O 1
ATOM 764 N N . GLU A 1 94 ? 0.836 4.435 0.311 1.00 95.00 94 GLU A N 1
ATOM 765 C CA . GLU A 1 94 ? 0.063 3.498 1.118 1.00 95.00 94 GLU A CA 1
ATOM 766 C C . GLU A 1 94 ? 0.476 3.624 2.584 1.00 95.00 94 GLU A C 1
ATOM 768 O O . GLU A 1 94 ? 1.660 3.684 2.925 1.00 95.00 94 GLU A O 1
ATOM 773 N N . PHE A 1 95 ? -0.524 3.701 3.455 1.00 95.44 95 PHE A N 1
ATOM 774 C CA . PHE A 1 95 ? -0.341 3.754 4.895 1.00 95.44 95 PHE A CA 1
ATOM 775 C C . PHE A 1 95 ? -1.029 2.555 5.521 1.00 95.44 95 PHE A C 1
ATOM 777 O O . PHE A 1 95 ? -2.233 2.374 5.356 1.00 95.44 95 PHE A O 1
ATOM 784 N N . HIS A 1 96 ? -0.273 1.777 6.284 1.00 93.81 96 HIS A N 1
ATOM 785 C CA . HIS A 1 96 ? -0.768 0.631 7.029 1.00 93.81 96 HIS A CA 1
ATOM 786 C C . HIS A 1 96 ? -0.726 0.934 8.528 1.00 93.81 96 HIS A C 1
ATOM 788 O O . HIS A 1 96 ? 0.346 1.093 9.124 1.00 93.81 96 HIS A O 1
ATOM 794 N N . ILE A 1 97 ? -1.909 1.006 9.139 1.00 94.31 97 ILE A N 1
ATOM 795 C CA . ILE A 1 97 ? -2.113 1.375 10.540 1.00 94.31 97 ILE A CA 1
ATOM 796 C C . ILE A 1 97 ? -2.795 0.218 11.264 1.00 94.31 97 ILE A C 1
ATOM 798 O O . ILE A 1 97 ? -3.885 -0.213 10.894 1.00 94.31 97 ILE A O 1
ATOM 802 N N . LYS A 1 98 ? -2.161 -0.298 12.318 1.00 92.44 98 LYS A N 1
ATOM 803 C CA . LYS A 1 98 ? -2.775 -1.331 13.160 1.00 92.44 98 LYS A CA 1
ATOM 804 C C . LYS A 1 98 ? -3.694 -0.688 14.183 1.00 92.44 98 LYS A C 1
ATOM 806 O O . LYS A 1 98 ? -3.281 0.239 14.880 1.00 92.44 98 LYS A O 1
ATOM 811 N N . ILE A 1 99 ? -4.902 -1.223 14.301 1.00 89.88 99 ILE A N 1
ATOM 812 C CA . ILE A 1 99 ? -5.837 -0.818 15.348 1.00 89.88 99 ILE A CA 1
ATOM 813 C C . ILE A 1 99 ? -5.397 -1.452 16.675 1.00 89.88 99 ILE A C 1
ATOM 815 O O . ILE A 1 99 ? -5.061 -2.638 16.739 1.00 89.88 99 ILE A O 1
ATOM 819 N N . GLY A 1 100 ? -5.333 -0.636 17.724 1.00 85.31 100 GLY A N 1
ATOM 820 C CA . GLY A 1 100 ? -4.987 -1.044 19.079 1.00 85.31 100 GLY A CA 1
ATOM 821 C C . GLY A 1 100 ? -6.155 -1.732 19.789 1.00 85.31 100 GLY A C 1
ATOM 822 O O . GLY A 1 100 ? -7.309 -1.575 19.415 1.00 85.31 100 GLY A O 1
ATOM 823 N N . ASN A 1 101 ? -5.861 -2.468 20.861 1.00 74.00 101 ASN A N 1
ATOM 824 C CA . ASN A 1 101 ? -6.868 -3.256 21.589 1.00 74.00 101 ASN A CA 1
ATOM 825 C C . ASN A 1 101 ? -7.677 -2.437 22.616 1.00 74.00 101 ASN A C 1
ATOM 827 O O . ASN A 1 101 ? -8.588 -2.971 23.234 1.00 74.00 101 ASN A O 1
ATOM 831 N N . ASN A 1 102 ? -7.325 -1.164 22.828 1.00 76.62 102 ASN A N 1
ATOM 832 C CA . ASN A 1 102 ? -7.904 -0.300 23.866 1.00 76.62 102 ASN A CA 1
ATOM 833 C C . ASN A 1 102 ? -8.916 0.705 23.289 1.00 76.62 102 ASN A C 1
ATOM 835 O O . ASN A 1 102 ? -9.075 1.807 23.815 1.00 76.62 102 ASN A O 1
ATOM 839 N N . THR A 1 103 ? -9.555 0.364 22.171 1.00 78.12 103 THR A N 1
ATOM 840 C CA . THR A 1 103 ? -10.654 1.151 21.607 1.00 78.12 103 THR A CA 1
ATOM 841 C C . THR A 1 103 ? -11.818 1.181 22.595 1.00 78.12 103 THR A C 1
ATOM 843 O O . THR A 1 103 ? -12.174 0.150 23.159 1.00 78.12 103 THR A O 1
ATOM 846 N N . LYS A 1 104 ? -12.434 2.350 22.804 1.00 74.44 104 LYS A N 1
ATOM 847 C CA . LYS A 1 104 ? -13.509 2.512 23.807 1.00 74.44 104 LYS A CA 1
ATOM 848 C C . LYS A 1 104 ? -14.781 1.709 23.498 1.00 74.44 104 LYS A C 1
ATOM 850 O O . LYS A 1 104 ? -15.600 1.515 24.388 1.00 74.44 104 LYS A O 1
ATOM 855 N N . ASN A 1 105 ? -14.961 1.297 22.245 1.00 72.00 105 ASN A N 1
ATOM 856 C CA . ASN A 1 105 ? -16.147 0.600 21.764 1.00 72.00 105 ASN A CA 1
ATOM 857 C C . ASN A 1 105 ? -15.913 -0.921 21.728 1.00 72.00 105 ASN A C 1
ATOM 859 O O . ASN A 1 105 ? -14.957 -1.384 21.110 1.00 72.00 105 ASN A O 1
ATOM 863 N N . GLU A 1 106 ? -16.795 -1.704 22.350 1.00 74.62 106 GLU A N 1
ATOM 864 C CA . GLU A 1 106 ? -16.732 -3.175 22.322 1.00 74.62 106 GLU A CA 1
ATOM 865 C C . GLU A 1 106 ? -16.987 -3.743 20.911 1.00 74.62 106 GLU A C 1
ATOM 867 O O . GLU A 1 106 ? -16.397 -4.755 20.539 1.00 74.62 106 GLU A O 1
ATOM 872 N N . ASN A 1 107 ? -17.768 -3.034 20.085 1.00 79.31 107 ASN A N 1
ATOM 873 C CA . ASN A 1 107 ? -18.066 -3.370 18.687 1.00 79.31 107 ASN A CA 1
ATOM 874 C C . ASN A 1 107 ? -17.251 -2.523 17.697 1.00 79.31 107 ASN A C 1
ATOM 876 O O . ASN A 1 107 ? -17.707 -2.242 16.587 1.00 79.31 107 ASN A O 1
ATOM 880 N N . TYR A 1 108 ? -16.046 -2.092 18.090 1.00 80.75 108 TYR A N 1
ATOM 881 C CA . TYR A 1 108 ? -15.256 -1.127 17.319 1.00 80.75 108 TYR A CA 1
ATOM 882 C C . TYR A 1 108 ? -15.017 -1.534 15.859 1.00 80.75 108 TYR A C 1
ATOM 884 O O . TYR A 1 108 ? -14.839 -0.661 15.025 1.00 80.75 108 TYR A O 1
ATOM 892 N N . LEU A 1 109 ? -15.008 -2.827 15.522 1.00 79.62 109 LEU A N 1
ATOM 893 C CA . LEU A 1 109 ? -14.815 -3.277 14.139 1.00 79.62 109 LEU A CA 1
ATOM 894 C C . LEU A 1 109 ? -15.987 -2.901 13.234 1.00 79.62 109 LEU A C 1
ATOM 896 O O . LEU A 1 109 ? -15.769 -2.331 12.170 1.00 79.62 109 LEU A O 1
ATOM 900 N N . GLU A 1 110 ? -17.215 -3.172 13.674 1.00 81.19 110 GLU A N 1
ATOM 901 C CA . GLU A 1 110 ? -18.425 -2.856 12.910 1.00 81.19 110 GLU A CA 1
ATOM 902 C C . GLU A 1 110 ? -18.616 -1.341 12.792 1.00 81.19 110 GLU A C 1
ATOM 904 O O . GLU A 1 110 ? -18.991 -0.823 11.739 1.00 81.19 110 GLU A O 1
ATOM 909 N N . THR A 1 111 ? -18.310 -0.598 13.858 1.00 87.00 111 THR A N 1
ATOM 910 C CA . THR A 1 111 ? -18.375 0.861 13.793 1.00 87.00 111 THR A CA 1
ATOM 911 C C . THR A 1 111 ? -17.260 1.434 12.931 1.00 87.00 111 THR A C 1
ATOM 913 O O . THR A 1 111 ? -17.535 2.341 12.155 1.00 87.00 111 THR A O 1
ATOM 916 N N . LEU A 1 112 ? -16.041 0.882 12.982 1.00 87.81 112 LEU A N 1
ATOM 917 C CA . LEU A 1 112 ? -14.917 1.370 12.179 1.00 87.81 112 LEU A CA 1
ATOM 918 C C . LEU A 1 112 ? -15.239 1.258 10.695 1.00 87.81 112 LEU A C 1
ATOM 920 O O . LEU A 1 112 ? -14.983 2.200 9.958 1.00 87.81 112 LEU A O 1
ATOM 924 N N . GLU A 1 113 ? -15.855 0.153 10.273 1.00 85.06 113 GLU A N 1
ATOM 925 C CA . GLU A 1 113 ? -16.345 -0.015 8.904 1.00 85.06 113 GLU A CA 1
ATOM 926 C C . GLU A 1 113 ? -17.283 1.113 8.475 1.00 85.06 113 GLU A C 1
ATOM 928 O O . GLU A 1 113 ? -17.165 1.627 7.367 1.00 85.06 113 GLU A O 1
ATOM 933 N N . ASN A 1 114 ? -18.234 1.487 9.330 1.00 87.69 114 ASN A N 1
ATOM 934 C CA . ASN A 1 114 ? -19.182 2.548 9.010 1.00 87.69 114 ASN A CA 1
ATOM 935 C C . ASN A 1 114 ? -18.508 3.919 8.956 1.00 87.69 114 ASN A C 1
ATOM 937 O O . ASN A 1 114 ? -18.783 4.673 8.026 1.00 87.69 114 ASN A O 1
ATOM 941 N N . GLU A 1 115 ? -17.588 4.201 9.878 1.00 88.94 115 GLU A N 1
ATOM 942 C CA . GLU A 1 115 ? -16.831 5.456 9.887 1.00 88.94 115 GLU A CA 1
ATOM 943 C C . GLU A 1 115 ? -15.975 5.605 8.623 1.00 88.94 115 GLU A C 1
ATOM 945 O O . GLU A 1 115 ? -15.954 6.666 7.998 1.00 88.94 115 GLU A O 1
ATOM 950 N N . ILE A 1 116 ? -15.298 4.532 8.191 1.00 90.81 116 ILE A N 1
ATOM 951 C CA . ILE A 1 116 ? -14.358 4.643 7.072 1.00 90.81 116 ILE A CA 1
ATOM 952 C C . ILE A 1 116 ? -15.015 4.683 5.690 1.00 90.81 116 ILE A C 1
ATOM 954 O O . ILE A 1 116 ? -14.373 5.137 4.748 1.00 90.81 116 ILE A O 1
ATOM 958 N N . LYS A 1 117 ? -16.284 4.268 5.553 1.00 88.38 117 LYS A N 1
ATOM 959 C CA . LYS A 1 117 ? -17.028 4.279 4.272 1.00 88.38 117 LYS A CA 1
ATOM 960 C C . LYS A 1 117 ? -17.132 5.663 3.633 1.00 88.38 117 LYS A C 1
ATOM 962 O O . LYS A 1 117 ? -17.405 5.768 2.440 1.00 88.38 117 LYS A O 1
ATOM 967 N N . HIS A 1 118 ? -16.969 6.718 4.425 1.00 88.69 118 HIS A N 1
ATOM 968 C CA . HIS A 1 118 ? -17.008 8.098 3.950 1.00 88.69 118 HIS A CA 1
ATOM 969 C C . HIS A 1 118 ? -15.666 8.582 3.385 1.00 88.69 118 HIS A C 1
ATOM 971 O O . HIS A 1 118 ? -15.619 9.642 2.758 1.00 88.69 118 HIS A O 1
ATOM 977 N N . TYR A 1 119 ? -14.587 7.821 3.585 1.00 92.44 119 TYR A N 1
ATOM 978 C CA . TYR A 1 119 ? -13.273 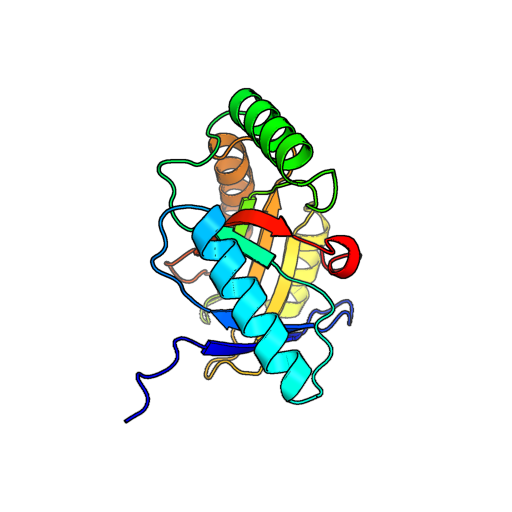8.118 3.036 1.00 92.44 119 TYR A CA 1
ATOM 979 C C . TYR A 1 119 ? -13.034 7.348 1.740 1.00 92.44 119 TYR A C 1
ATOM 981 O O . TYR A 1 119 ? -13.443 6.202 1.575 1.00 92.44 119 TYR A O 1
ATOM 989 N N . THR A 1 120 ? -12.338 7.991 0.811 1.00 90.81 120 THR A N 1
ATOM 990 C CA . THR A 1 120 ? -11.970 7.394 -0.470 1.00 90.81 120 THR A CA 1
ATOM 991 C C . THR A 1 120 ? -10.671 6.616 -0.314 1.00 90.81 120 THR A C 1
ATOM 993 O O . THR A 1 120 ? -9.705 7.142 0.236 1.00 90.81 120 THR A O 1
ATOM 996 N N . ASN A 1 121 ? -10.605 5.412 -0.881 1.00 91.56 121 ASN A N 1
ATOM 997 C CA . ASN A 1 121 ? -9.421 4.556 -0.864 1.00 91.56 121 ASN A CA 1
ATOM 998 C C . ASN A 1 121 ? -8.963 4.167 0.552 1.00 91.56 121 ASN A C 1
ATOM 1000 O O . ASN A 1 121 ? -7.768 4.226 0.874 1.00 91.56 121 ASN A O 1
ATOM 1004 N N . VAL A 1 122 ? -9.916 3.798 1.406 1.00 92.81 122 VAL A N 1
ATOM 1005 C CA . VAL A 1 122 ? -9.660 3.388 2.788 1.00 92.81 122 VAL A CA 1
ATOM 1006 C C . VAL A 1 122 ? -10.349 2.064 3.058 1.00 92.81 122 VAL A C 1
ATOM 1008 O O . VAL A 1 122 ? -11.539 1.912 2.802 1.00 92.81 122 VAL A O 1
ATOM 1011 N N . ALA A 1 123 ? -9.610 1.106 3.612 1.00 91.25 123 ALA A N 1
ATOM 1012 C CA . ALA A 1 123 ? -10.142 -0.223 3.879 1.00 91.25 123 ALA A CA 1
ATOM 1013 C C . ALA A 1 123 ? -9.538 -0.887 5.108 1.00 91.25 123 ALA A C 1
ATOM 1015 O O . ALA A 1 123 ? -8.450 -0.535 5.567 1.00 91.25 123 ALA A O 1
ATOM 1016 N N . ILE A 1 124 ? -10.238 -1.904 5.607 1.00 90.81 124 ILE A N 1
ATOM 1017 C CA . ILE A 1 124 ? -9.790 -2.752 6.709 1.00 90.81 124 ILE A CA 1
ATOM 1018 C C . ILE A 1 124 ? -9.486 -4.143 6.163 1.00 90.81 124 ILE A C 1
ATOM 1020 O O . ILE A 1 124 ? -10.270 -4.739 5.420 1.00 90.81 124 ILE A O 1
ATOM 1024 N N . SER A 1 125 ? -8.343 -4.683 6.570 1.00 90.38 125 SER A N 1
ATOM 1025 C CA . SER A 1 125 ? -7.963 -6.062 6.281 1.00 90.38 125 SER A CA 1
ATOM 1026 C C . SER A 1 125 ? -7.359 -6.750 7.500 1.00 90.38 125 SER A C 1
ATOM 1028 O O . SER A 1 125 ? -6.979 -6.112 8.483 1.00 90.38 125 SER A O 1
ATOM 1030 N N . TYR A 1 126 ? -7.261 -8.074 7.428 1.00 90.06 126 TYR A N 1
ATOM 1031 C CA . TYR A 1 126 ? -6.689 -8.919 8.471 1.00 90.06 126 TYR A CA 1
ATOM 1032 C C . TYR A 1 126 ? -5.643 -9.838 7.863 1.00 90.06 126 TYR A C 1
ATOM 1034 O O . TYR A 1 126 ? -5.920 -10.526 6.884 1.00 90.06 126 TYR A O 1
ATOM 1042 N N . ASN A 1 127 ? -4.455 -9.908 8.462 1.00 90.44 127 ASN A N 1
ATOM 1043 C CA . ASN A 1 127 ? -3.474 -10.924 8.093 1.00 90.44 127 ASN A CA 1
ATOM 1044 C C . ASN A 1 127 ? -3.652 -12.166 8.972 1.00 90.44 127 ASN A C 1
ATOM 1046 O O . ASN A 1 127 ? -3.184 -12.182 10.112 1.00 90.44 127 ASN A O 1
ATOM 1050 N N . LEU A 1 128 ? -4.258 -13.218 8.419 1.00 90.50 128 LEU A N 1
ATOM 1051 C CA . LEU A 1 128 ? -4.505 -14.477 9.133 1.00 90.50 128 LEU A CA 1
ATOM 1052 C C . LEU A 1 128 ? -3.231 -15.285 9.420 1.00 90.50 128 LEU A C 1
ATOM 1054 O O . LEU A 1 128 ? -3.256 -16.210 10.224 1.00 90.50 128 LEU A O 1
ATOM 1058 N N . CYS A 1 129 ? -2.104 -14.937 8.795 1.00 89.62 129 CYS A N 1
ATOM 1059 C CA . CYS A 1 129 ? -0.799 -15.523 9.106 1.00 89.62 129 CYS A CA 1
ATOM 1060 C C . CYS A 1 129 ? -0.053 -14.760 10.218 1.00 89.62 129 CYS A C 1
ATOM 1062 O O . CYS A 1 129 ? 1.068 -15.127 10.569 1.00 89.62 129 CYS A O 1
ATOM 1064 N N . SER A 1 130 ? -0.622 -13.674 10.758 1.00 85.44 130 SER A N 1
ATOM 1065 C CA . SER A 1 130 ? -0.023 -12.920 11.862 1.00 85.44 130 SER A CA 1
ATOM 1066 C C . SER A 1 130 ? -0.437 -13.502 13.211 1.00 85.44 130 SER A C 1
ATOM 1068 O O . SER A 1 130 ? -1.616 -13.717 13.445 1.00 85.44 130 SER A O 1
ATOM 1070 N N . ALA A 1 131 ? 0.504 -13.660 14.148 1.00 80.94 131 ALA A N 1
ATOM 1071 C CA . ALA A 1 131 ? 0.213 -14.202 15.481 1.00 80.94 131 ALA A CA 1
ATOM 1072 C C . ALA A 1 131 ? -0.862 -13.419 16.262 1.00 80.94 131 ALA A C 1
ATOM 1074 O O . ALA A 1 131 ? -1.570 -14.000 17.075 1.00 80.94 131 ALA A O 1
ATOM 1075 N N . ASN A 1 132 ? -0.989 -12.111 16.009 1.00 78.62 132 ASN A N 1
ATOM 1076 C CA . ASN A 1 132 ? -1.898 -11.241 16.756 1.00 78.62 132 ASN A CA 1
ATOM 1077 C C . ASN A 1 132 ? -3.179 -10.884 15.983 1.00 78.62 132 ASN A C 1
ATOM 1079 O O . ASN A 1 132 ? -3.991 -10.159 16.545 1.00 78.62 132 ASN A O 1
ATOM 1083 N N . CYS A 1 133 ? -3.323 -11.313 14.715 1.00 82.31 133 CYS A N 1
ATOM 1084 C CA . CYS A 1 133 ? -4.479 -11.063 13.830 1.00 82.31 133 CYS A CA 1
ATOM 1085 C C . CYS A 1 133 ? -5.169 -9.692 14.00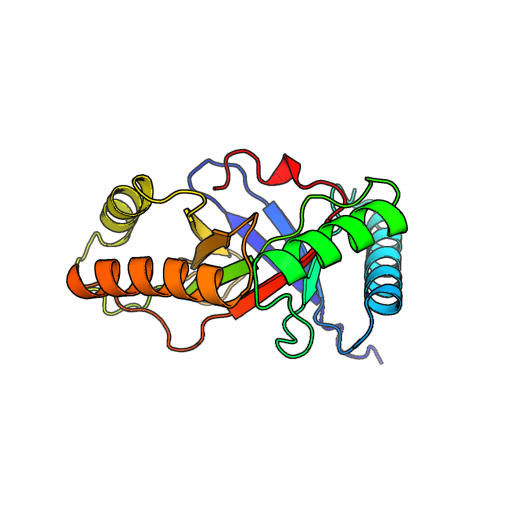4 1.00 82.31 133 CYS A C 1
ATOM 1087 O O . CYS A 1 133 ? -6.394 -9.599 13.972 1.00 82.31 133 CYS A O 1
ATOM 1089 N N . LYS A 1 134 ? -4.394 -8.618 14.210 1.00 86.81 134 LYS A N 1
ATOM 1090 C CA . LYS A 1 134 ? -4.957 -7.283 14.434 1.00 86.81 134 LYS A CA 1
ATOM 1091 C C . LYS A 1 134 ? -5.580 -6.736 13.143 1.00 86.81 134 LYS A C 1
ATOM 1093 O O . LYS A 1 134 ? -4.997 -6.963 12.076 1.00 86.81 134 LYS A O 1
ATOM 1098 N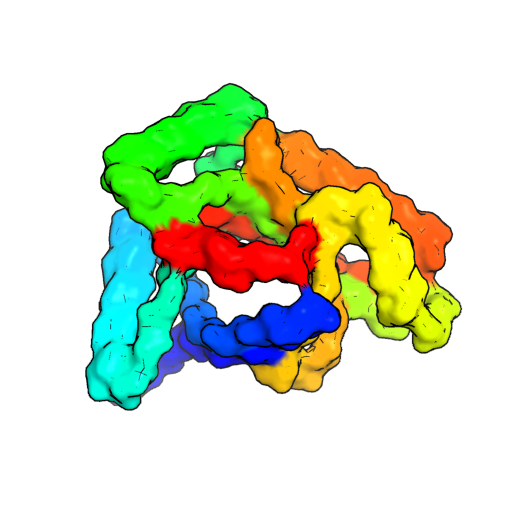 N . PRO A 1 135 ? -6.679 -5.968 13.234 1.00 89.31 135 PRO A N 1
ATOM 1099 C CA . PRO A 1 135 ? -7.202 -5.222 12.100 1.00 89.31 135 PRO A CA 1
ATOM 1100 C C . PRO A 1 135 ? -6.156 -4.230 11.594 1.00 89.31 135 PRO A C 1
ATOM 1102 O O . PRO A 1 135 ? -5.477 -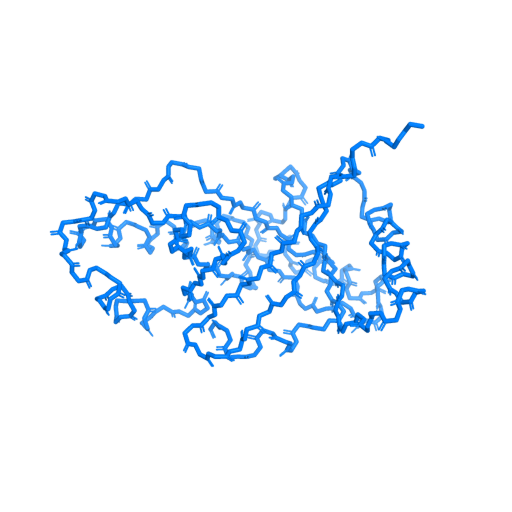3.554 12.379 1.00 89.31 135 PRO A O 1
ATOM 1105 N N . LEU A 1 136 ? -6.037 -4.149 10.275 1.00 91.25 136 LEU A N 1
ATOM 1106 C CA . LEU A 1 136 ? -5.136 -3.252 9.577 1.00 91.25 136 LEU A CA 1
ATOM 1107 C C . LEU A 1 136 ? -5.953 -2.277 8.736 1.00 91.25 136 LEU A C 1
ATOM 1109 O O . LEU A 1 136 ? -6.535 -2.666 7.724 1.00 91.25 136 LEU A O 1
ATOM 1113 N N . LEU A 1 137 ? -5.963 -1.013 9.149 1.00 93.25 137 LEU A N 1
ATOM 1114 C CA . LEU A 1 137 ? -6.463 0.085 8.339 1.00 93.25 137 LEU A CA 1
ATOM 1115 C C . LEU A 1 137 ? -5.427 0.404 7.261 1.00 93.25 137 LEU A C 1
ATOM 1117 O O . LEU A 1 137 ? -4.248 0.604 7.558 1.00 93.25 137 LEU A O 1
ATOM 1121 N N . THR A 1 138 ? -5.873 0.436 6.015 1.00 93.75 138 THR A N 1
ATOM 1122 C CA . THR A 1 138 ? -5.065 0.769 4.846 1.00 93.75 138 THR A CA 1
ATOM 1123 C C . THR A 1 138 ? -5.639 2.012 4.193 1.00 93.75 138 THR A C 1
ATOM 1125 O O . THR A 1 138 ? -6.827 2.040 3.892 1.00 93.75 138 THR A O 1
ATOM 1128 N N . ILE A 1 139 ? -4.804 3.028 3.991 1.00 95.19 139 ILE A N 1
ATOM 1129 C CA . ILE A 1 139 ? -5.166 4.280 3.316 1.00 95.19 139 ILE A CA 1
ATOM 1130 C C . ILE A 1 139 ? -4.270 4.407 2.090 1.00 95.19 139 ILE A C 1
ATOM 1132 O O . ILE A 1 139 ? -3.046 4.364 2.236 1.00 95.19 139 ILE A O 1
ATOM 1136 N N . ARG A 1 140 ? -4.853 4.593 0.900 1.00 94.62 140 ARG A N 1
ATOM 1137 C CA . ARG A 1 140 ? -4.089 4.873 -0.323 1.00 94.62 140 ARG A CA 1
ATOM 1138 C C . ARG A 1 140 ? -4.370 6.250 -0.883 1.00 94.62 140 ARG A C 1
ATOM 1140 O O . ARG A 1 140 ? -5.514 6.679 -0.984 1.00 94.62 140 ARG A O 1
ATOM 1147 N N . VAL A 1 141 ? -3.310 6.925 -1.310 1.00 95.56 141 VAL A N 1
ATOM 1148 C CA . VAL A 1 141 ? -3.397 8.259 -1.902 1.00 95.56 141 VAL A CA 1
ATOM 1149 C C . VAL A 1 141 ? -2.689 8.274 -3.250 1.00 95.56 141 VAL A C 1
ATOM 1151 O O . VAL A 1 141 ? -1.485 8.028 -3.345 1.00 95.56 141 VAL A O 1
ATOM 1154 N N . TYR A 1 142 ? -3.467 8.580 -4.284 1.00 94.81 142 TYR A N 1
ATOM 1155 C CA . TYR A 1 142 ? -3.033 8.761 -5.668 1.00 94.81 142 TYR A CA 1
ATOM 1156 C C . TYR A 1 142 ? -2.949 10.257 -5.992 1.00 94.81 142 TYR A C 1
ATOM 1158 O O . TYR A 1 142 ? -3.535 11.070 -5.278 1.00 94.81 142 TYR A O 1
ATOM 1166 N N . ASP A 1 143 ? -2.267 10.622 -7.082 1.00 95.75 143 ASP A N 1
ATOM 1167 C CA . ASP A 1 143 ? -2.277 11.986 -7.647 1.00 95.75 143 ASP A CA 1
ATOM 1168 C C . 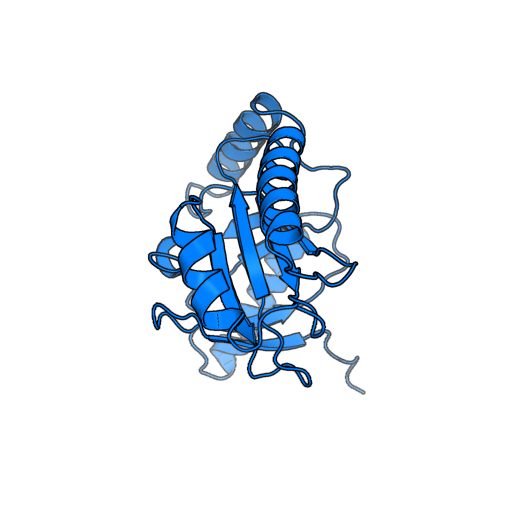ASP A 1 143 ? -1.740 13.095 -6.732 1.00 95.75 143 ASP A C 1
ATOM 1170 O O . ASP A 1 143 ? -2.003 14.283 -6.944 1.00 95.75 143 ASP A O 1
ATOM 1174 N N . GLN A 1 144 ? -1.009 12.720 -5.686 1.00 96.56 144 GLN A N 1
ATOM 1175 C CA . GLN A 1 144 ? -0.540 13.631 -4.654 1.00 96.56 144 GLN A CA 1
ATOM 1176 C C . GLN A 1 144 ? 0.877 13.275 -4.226 1.00 96.56 144 GLN A C 1
ATOM 1178 O O . GLN A 1 144 ? 1.259 12.108 -4.188 1.00 96.56 144 GLN A O 1
ATOM 1183 N N . GLY A 1 145 ? 1.636 14.301 -3.845 1.00 95.62 145 GLY A N 1
ATOM 1184 C CA . GLY A 1 145 ? 2.910 14.121 -3.157 1.00 95.62 145 GLY A CA 1
ATOM 1185 C C . GLY A 1 145 ? 2.731 13.725 -1.690 1.00 95.62 145 GLY A C 1
ATOM 1186 O O . GLY A 1 145 ? 1.654 13.872 -1.102 1.00 95.62 145 GLY A O 1
ATOM 1187 N N . TYR A 1 146 ? 3.826 13.277 -1.080 1.00 95.38 146 TYR A N 1
ATOM 1188 C CA . TYR A 1 146 ? 3.881 12.755 0.282 1.00 95.38 146 TYR A CA 1
ATOM 1189 C C . TYR A 1 146 ? 3.286 13.700 1.333 1.00 95.38 146 TYR A C 1
ATOM 1191 O O . TYR A 1 146 ? 2.661 13.241 2.285 1.00 95.38 146 TYR A O 1
ATOM 1199 N N . GLN A 1 147 ? 3.445 15.017 1.174 1.00 95.44 147 GLN A N 1
ATOM 1200 C CA . GLN A 1 147 ? 2.924 16.002 2.131 1.00 95.44 147 GLN A CA 1
ATOM 1201 C C . GLN A 1 147 ? 1.394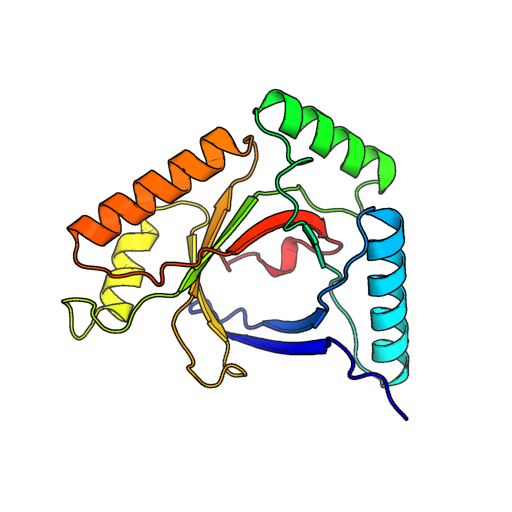 15.968 2.218 1.00 95.44 147 GLN A C 1
ATOM 1203 O O . GLN A 1 147 ? 0.827 15.935 3.308 1.00 95.44 147 GLN A O 1
ATOM 1208 N N . MET A 1 148 ? 0.725 15.936 1.065 1.00 97.38 148 MET A N 1
ATOM 1209 C CA . MET A 1 148 ? -0.735 15.877 1.006 1.00 97.38 148 MET A CA 1
ATOM 1210 C C . MET A 1 148 ? -1.253 14.488 1.374 1.00 97.38 148 MET A C 1
ATOM 1212 O O . MET A 1 148 ? -2.281 14.386 2.039 1.00 97.38 148 MET A O 1
ATOM 1216 N N . ALA A 1 149 ? -0.522 13.431 1.008 1.00 96.81 149 ALA A N 1
ATOM 1217 C CA . ALA A 1 149 ? -0.846 12.071 1.421 1.00 96.81 149 ALA A CA 1
ATOM 1218 C C . ALA A 1 149 ? -0.781 11.902 2.950 1.00 96.81 149 ALA A C 1
ATOM 1220 O O . ALA A 1 149 ? -1.692 11.327 3.543 1.00 96.81 149 ALA A O 1
ATOM 1221 N N . GLN A 1 150 ? 0.253 12.453 3.598 1.00 96.00 150 GLN A N 1
ATOM 1222 C CA . GLN A 1 150 ? 0.349 12.490 5.059 1.00 96.00 150 GLN A CA 1
ATOM 1223 C C . GLN A 1 150 ? -0.800 13.264 5.678 1.00 96.00 150 GLN A C 1
ATOM 1225 O O . GLN A 1 150 ? -1.449 12.727 6.567 1.00 96.00 150 GLN A O 1
ATOM 1230 N N . LYS A 1 151 ? -1.082 14.471 5.172 1.00 97.50 151 LYS A N 1
ATOM 1231 C CA . LYS A 1 151 ? -2.184 15.288 5.677 1.00 97.50 151 LYS A CA 1
ATOM 1232 C C . LYS A 1 151 ? -3.509 14.528 5.624 1.00 97.50 151 LYS A C 1
ATOM 1234 O O . LYS A 1 151 ? -4.196 14.447 6.629 1.00 97.50 151 LYS A O 1
ATOM 1239 N N . TYR A 1 152 ? -3.826 13.904 4.490 1.00 97.75 152 TYR A N 1
ATOM 1240 C CA . TYR A 1 152 ? -5.049 13.112 4.348 1.00 97.75 152 TYR A CA 1
ATOM 1241 C C . TYR A 1 152 ? -5.128 11.971 5.372 1.00 97.75 152 TYR A C 1
ATOM 1243 O O . TYR A 1 152 ? -6.150 11.771 6.024 1.00 97.75 152 TYR A O 1
ATOM 1251 N N . LYS A 1 153 ? -4.021 11.245 5.555 1.00 96.62 153 LYS A N 1
ATOM 1252 C CA . LYS A 1 153 ? -3.906 10.203 6.577 1.00 96.62 153 LYS A CA 1
ATOM 1253 C C . LYS A 1 153 ? -4.060 10.776 7.992 1.00 96.62 153 LYS A C 1
ATOM 1255 O O . LYS A 1 153 ? -4.706 10.144 8.819 1.00 96.62 153 LYS A O 1
ATOM 1260 N N . ASP A 1 154 ? -3.438 11.907 8.311 1.00 96.81 154 ASP A N 1
ATOM 1261 C CA . ASP A 1 154 ? -3.559 12.563 9.619 1.00 96.81 154 ASP A CA 1
ATOM 1262 C C . ASP A 1 154 ? -5.005 12.975 9.901 1.00 96.81 154 ASP A C 1
ATOM 1264 O O . ASP A 1 154 ? -5.529 12.568 10.933 1.00 96.81 154 ASP A O 1
ATOM 1268 N N . ASP A 1 155 ? -5.674 13.635 8.952 1.00 97.12 155 ASP A N 1
ATOM 1269 C CA . ASP A 1 155 ? -7.073 14.066 9.075 1.00 97.12 155 ASP A CA 1
ATOM 1270 C C . ASP A 1 155 ? -8.004 12.873 9.401 1.00 97.12 155 ASP A C 1
ATOM 1272 O O . ASP A 1 155 ? -8.854 12.955 10.291 1.00 97.12 155 ASP A O 1
ATOM 1276 N N . ILE A 1 156 ? -7.813 11.723 8.735 1.00 96.44 156 ILE A N 1
ATOM 1277 C CA . ILE A 1 156 ? -8.571 10.489 9.019 1.00 96.44 156 ILE A CA 1
ATOM 1278 C C . ILE A 1 156 ? -8.279 9.972 10.433 1.00 96.44 156 ILE A C 1
ATOM 1280 O O . ILE A 1 156 ? -9.196 9.642 11.186 1.00 96.44 156 ILE A O 1
ATOM 1284 N N . LEU A 1 157 ? -7.000 9.856 10.805 1.00 95.62 157 LEU A N 1
ATOM 1285 C CA . LEU A 1 157 ? -6.622 9.283 12.099 1.00 95.62 157 LEU A CA 1
ATOM 1286 C C . LEU A 1 157 ? -7.005 10.189 13.270 1.00 95.62 157 LEU A C 1
ATOM 1288 O O . LEU A 1 157 ? -7.311 9.674 14.343 1.00 95.62 157 LEU A O 1
ATOM 1292 N N . GLU A 1 158 ? -6.963 11.507 13.099 1.00 95.56 158 GLU A N 1
ATOM 1293 C CA . GLU A 1 158 ? -7.442 12.468 14.092 1.00 95.56 158 GLU A CA 1
ATOM 1294 C C . GLU A 1 158 ? -8.937 12.290 14.326 1.00 95.56 158 GLU A C 1
ATOM 1296 O O . GLU A 1 158 ? -9.339 12.087 15.472 1.00 95.56 158 GLU A O 1
ATOM 1301 N N . LYS A 1 159 ? -9.735 12.218 13.254 1.00 94.50 159 LYS A N 1
ATOM 1302 C CA . LYS A 1 159 ? -11.176 12.000 13.375 1.00 94.50 159 LYS A CA 1
ATOM 1303 C C . LYS A 1 159 ? -11.506 10.688 14.093 1.00 94.50 159 LYS A C 1
ATOM 1305 O O . LYS A 1 159 ? -12.249 10.679 15.069 1.00 94.50 159 LYS A O 1
ATOM 1310 N N . LEU A 1 160 ? -10.865 9.590 13.696 1.00 93.06 160 LEU A N 1
ATOM 1311 C CA . LEU A 1 160 ? -11.052 8.301 14.363 1.00 93.06 160 LEU A CA 1
ATOM 1312 C C . LEU A 1 160 ? -10.583 8.331 15.838 1.00 93.06 160 LEU A C 1
ATOM 1314 O O . LEU A 1 160 ? -11.185 7.697 16.704 1.00 93.06 160 LEU A O 1
ATOM 1318 N N . LYS A 1 161 ? -9.532 9.082 16.189 1.00 93.31 161 LYS A N 1
ATOM 1319 C CA . LYS A 1 161 ? -9.138 9.243 17.603 1.00 93.31 161 LYS A CA 1
ATOM 1320 C C . LYS A 1 161 ? -10.209 9.962 18.420 1.00 93.31 161 LYS A C 1
ATOM 1322 O O . LYS A 1 161 ? -10.457 9.557 19.557 1.00 93.31 161 LYS A O 1
ATOM 1327 N N . GLU A 1 162 ? -10.838 10.998 17.864 1.00 92.69 162 GLU A N 1
ATOM 1328 C CA . GLU A 1 162 ? -11.962 11.694 18.509 1.00 92.69 162 GLU A CA 1
ATOM 1329 C C . GLU A 1 162 ? -13.121 10.732 18.795 1.00 92.69 162 GLU A C 1
ATOM 1331 O O . GLU A 1 162 ? -13.700 10.766 19.883 1.00 92.69 162 GLU A O 1
ATOM 1336 N N . ASP A 1 163 ? -13.367 9.799 17.874 1.00 89.62 163 ASP A N 1
ATOM 1337 C CA . ASP A 1 163 ? -14.406 8.770 17.991 1.00 89.62 163 ASP A CA 1
ATOM 1338 C C . ASP A 1 163 ? -13.988 7.588 18.900 1.00 89.62 163 ASP A C 1
ATOM 1340 O O . ASP A 1 163 ? -14.740 6.637 19.118 1.00 89.62 163 ASP A O 1
ATOM 1344 N N . GLY A 1 164 ? -12.799 7.660 19.511 1.00 90.81 164 GLY A N 1
ATOM 1345 C CA . GLY A 1 164 ? -12.337 6.727 20.540 1.00 90.81 164 GLY A CA 1
ATOM 1346 C C . GLY A 1 164 ? -11.534 5.532 20.027 1.00 90.81 164 GLY A C 1
ATOM 1347 O O . GLY A 1 164 ? -11.310 4.588 20.799 1.00 90.81 164 GLY A O 1
ATOM 1348 N N . TYR A 1 165 ? -11.081 5.560 18.768 1.00 91.88 165 TYR A N 1
ATOM 1349 C CA . TYR A 1 165 ? -10.153 4.564 18.238 1.00 91.88 165 TYR A CA 1
ATOM 1350 C C . TYR A 1 165 ? -8.722 4.811 18.730 1.00 91.88 165 TYR A C 1
ATOM 1352 O O . TYR A 1 165 ? -8.263 5.942 18.888 1.00 91.88 165 TYR A O 1
ATOM 1360 N N . VAL A 1 166 ? -7.993 3.720 18.961 1.00 91.25 166 VAL A N 1
ATOM 1361 C CA . VAL A 1 166 ? -6.584 3.730 19.363 1.00 91.25 166 VAL A CA 1
ATOM 1362 C C . VAL A 1 166 ? -5.793 3.011 18.284 1.00 91.25 166 VAL A C 1
ATOM 1364 O O . VAL A 1 166 ? -6.232 1.982 17.776 1.00 91.25 166 VAL A O 1
ATOM 1367 N N . PHE A 1 167 ? -4.621 3.534 17.946 1.00 91.31 167 PHE A N 1
ATOM 1368 C CA . PHE A 1 167 ? -3.739 2.977 16.924 1.00 91.31 167 PHE A CA 1
ATOM 1369 C C . PHE A 1 167 ? -2.400 2.583 17.546 1.00 91.31 167 PHE A C 1
ATOM 1371 O O . PHE A 1 167 ? -1.967 3.206 18.513 1.00 91.31 167 PHE A O 1
ATOM 1378 N N . ASP A 1 168 ? -1.739 1.564 16.995 1.00 89.19 168 ASP A N 1
ATOM 1379 C CA . ASP A 1 168 ? -0.347 1.276 17.351 1.00 89.19 168 ASP A CA 1
ATOM 1380 C C . ASP A 1 168 ? 0.558 2.423 16.841 1.00 89.19 168 ASP A C 1
ATOM 1382 O O . ASP A 1 168 ? 0.373 2.921 15.731 1.00 89.19 168 ASP A O 1
ATOM 1386 N N . ASP A 1 169 ? 1.590 2.798 17.607 1.00 77.19 169 ASP A N 1
ATOM 1387 C CA . ASP A 1 169 ? 2.451 3.961 17.301 1.00 77.19 169 ASP A CA 1
ATOM 1388 C C . ASP A 1 169 ? 3.235 3.848 15.980 1.00 77.19 169 ASP A C 1
ATOM 1390 O O . ASP A 1 169 ? 3.725 4.838 15.437 1.00 77.19 169 ASP A O 1
ATOM 1394 N N . LYS A 1 170 ? 3.404 2.627 15.460 1.00 87.38 170 LYS A N 1
ATOM 1395 C CA . LYS A 1 170 ? 4.176 2.366 14.241 1.00 87.38 170 LYS A CA 1
ATOM 1396 C C . LYS A 1 170 ? 3.254 2.271 13.032 1.00 87.38 170 LYS A C 1
ATOM 1398 O O . LYS A 1 170 ? 2.710 1.204 12.753 1.00 87.38 170 LYS A O 1
ATOM 1403 N N . ILE A 1 171 ? 3.162 3.370 12.288 1.00 91.69 171 ILE A N 1
ATOM 1404 C CA . ILE A 1 171 ? 2.561 3.407 10.953 1.00 91.69 171 ILE A CA 1
ATOM 1405 C C . ILE A 1 171 ? 3.610 2.960 9.936 1.00 91.69 171 ILE A C 1
ATOM 1407 O O . ILE A 1 171 ? 4.716 3.501 9.892 1.00 91.69 171 ILE A O 1
ATOM 1411 N N . GLN A 1 172 ? 3.266 1.968 9.120 1.00 92.00 172 GLN A N 1
ATOM 1412 C CA . GLN A 1 172 ? 4.074 1.591 7.966 1.00 92.00 172 GLN A CA 1
ATOM 1413 C C . GLN A 1 172 ? 3.655 2.462 6.784 1.00 92.00 172 GLN A C 1
ATOM 1415 O O . GLN A 1 172 ? 2.471 2.565 6.476 1.00 92.00 172 GLN A O 1
ATOM 1420 N N . ILE A 1 173 ? 4.638 3.123 6.178 1.00 93.56 173 ILE A N 1
ATOM 1421 C CA . ILE A 1 173 ? 4.454 4.042 5.057 1.00 93.56 173 ILE A CA 1
ATOM 1422 C C . ILE A 1 173 ? 5.200 3.467 3.865 1.00 93.56 173 ILE A C 1
ATOM 1424 O O . ILE A 1 173 ? 6.390 3.150 3.969 1.00 93.56 173 ILE A O 1
ATOM 1428 N N . GLU A 1 174 ? 4.498 3.357 2.750 1.00 93.94 174 GLU A N 1
ATOM 1429 C CA . GLU A 1 174 ? 4.981 2.763 1.516 1.00 93.94 174 GLU A CA 1
ATOM 1430 C C . GLU A 1 174 ? 4.665 3.659 0.325 1.00 93.94 174 GLU A C 1
ATOM 1432 O O . GLU A 1 174 ? 3.679 4.396 0.308 1.00 93.94 174 GLU A O 1
ATOM 1437 N N . PHE A 1 175 ? 5.524 3.592 -0.685 1.00 93.75 175 PHE A N 1
ATOM 1438 C CA . PHE A 1 175 ? 5.261 4.162 -1.997 1.00 93.75 175 PHE A CA 1
ATOM 1439 C C . PHE A 1 175 ? 5.412 3.079 -3.056 1.00 93.75 175 PHE A C 1
ATOM 1441 O O . PHE A 1 175 ? 6.462 2.433 -3.134 1.00 93.75 175 PHE A O 1
ATOM 1448 N N . SER A 1 176 ? 4.369 2.883 -3.859 1.00 92.38 176 SER A N 1
ATOM 1449 C CA . SER A 1 176 ? 4.361 1.892 -4.933 1.00 92.38 176 SER A CA 1
ATOM 1450 C C . SER A 1 176 ? 5.278 2.332 -6.074 1.00 92.38 176 SER A C 1
ATOM 1452 O O . SER A 1 176 ? 5.123 3.422 -6.621 1.00 92.38 176 SER A O 1
ATOM 1454 N N . ILE A 1 177 ? 6.242 1.477 -6.419 1.00 88.75 177 ILE A N 1
ATOM 1455 C CA . ILE A 1 177 ? 7.223 1.718 -7.490 1.00 88.75 177 ILE A CA 1
ATOM 1456 C C . ILE A 1 177 ? 6.952 0.821 -8.693 1.00 88.75 177 ILE A C 1
ATOM 1458 O O . ILE A 1 177 ? 7.162 1.224 -9.832 1.00 88.75 177 ILE A O 1
ATOM 1462 N N . TYR A 1 178 ? 6.538 -0.417 -8.441 1.00 90.31 178 TYR A N 1
ATOM 1463 C CA . TYR A 1 178 ? 6.312 -1.395 -9.490 1.00 90.31 178 TYR A CA 1
ATOM 1464 C C . TYR A 1 178 ? 5.115 -2.254 -9.138 1.00 90.31 178 TYR A C 1
ATOM 1466 O O . TYR A 1 178 ? 5.102 -2.879 -8.081 1.00 90.31 178 TYR A O 1
ATOM 1474 N N . ASP A 1 179 ? 4.137 -2.316 -10.029 1.00 91.94 179 ASP A N 1
ATOM 1475 C CA . ASP A 1 179 ? 2.948 -3.133 -9.845 1.00 91.94 179 ASP A CA 1
ATOM 1476 C C . ASP A 1 179 ? 2.437 -3.635 -11.191 1.00 91.94 179 ASP A C 1
ATOM 1478 O O . ASP A 1 179 ? 1.934 -2.860 -12.001 1.00 91.94 179 ASP A O 1
ATOM 1482 N N . THR A 1 180 ? 2.568 -4.937 -11.432 1.00 92.81 180 THR A N 1
ATOM 1483 C CA . THR A 1 180 ? 2.210 -5.538 -12.724 1.00 92.81 180 THR A CA 1
ATOM 1484 C C . THR A 1 180 ? 0.712 -5.746 -12.917 1.00 92.81 180 THR A C 1
ATOM 1486 O O . THR A 1 180 ? 0.294 -6.127 -14.009 1.00 92.81 180 THR A O 1
ATOM 1489 N N . ASN A 1 181 ? -0.095 -5.636 -11.859 1.00 90.19 181 ASN A N 1
ATOM 1490 C CA . ASN A 1 181 ? -1.528 -5.906 -11.936 1.00 90.19 181 ASN A CA 1
ATOM 1491 C C . ASN A 1 181 ? -2.301 -5.174 -10.825 1.00 90.19 181 ASN A C 1
ATOM 1493 O O . ASN A 1 181 ? -2.818 -5.820 -9.905 1.00 90.19 181 ASN A O 1
ATOM 1497 N N . PRO A 1 182 ? -2.425 -3.837 -10.915 1.00 85.31 182 PRO A N 1
ATOM 1498 C CA . PRO A 1 182 ? -3.130 -3.039 -9.910 1.00 85.31 182 PRO A CA 1
ATOM 1499 C C . PRO A 1 182 ? -4.621 -3.391 -9.807 1.00 85.31 182 PRO A C 1
ATOM 1501 O O . PRO A 1 182 ? -5.239 -3.165 -8.772 1.00 85.31 182 PRO A O 1
ATOM 1504 N N . LYS A 1 183 ? -5.201 -4.005 -10.850 1.00 86.31 183 LYS A N 1
ATOM 1505 C CA . LYS A 1 183 ? -6.623 -4.378 -10.900 1.00 86.31 183 LYS A CA 1
ATOM 1506 C C . LYS A 1 183 ? -7.025 -5.420 -9.860 1.00 86.31 183 LYS A C 1
ATOM 1508 O O . LYS A 1 183 ? -8.201 -5.555 -9.556 1.00 86.31 183 LYS A O 1
ATOM 1513 N N . LEU A 1 184 ? -6.072 -6.163 -9.293 1.00 85.19 184 LEU A N 1
ATOM 1514 C CA . LEU A 1 184 ? -6.378 -7.109 -8.213 1.00 85.19 184 LEU A CA 1
ATOM 1515 C C . LEU A 1 184 ? -6.809 -6.423 -6.913 1.00 85.19 184 LEU A C 1
ATOM 1517 O O . LEU A 1 184 ? -7.387 -7.087 -6.053 1.00 85.19 184 LEU A O 1
ATOM 1521 N N . ASP A 1 185 ? -6.577 -5.116 -6.797 1.00 81.06 185 ASP A N 1
ATOM 1522 C CA . ASP A 1 185 ? -7.093 -4.298 -5.702 1.00 81.06 185 ASP A CA 1
ATOM 1523 C C . ASP A 1 185 ? -8.436 -3.635 -6.041 1.00 81.06 185 ASP A C 1
ATOM 1525 O O . ASP A 1 185 ? -8.965 -2.882 -5.229 1.00 81.06 185 ASP A O 1
ATOM 1529 N N . GLU A 1 186 ? -9.029 -3.901 -7.211 1.00 76.88 186 GLU A N 1
ATOM 1530 C CA . GLU A 1 186 ? -10.387 -3.431 -7.490 1.00 76.88 186 GLU A CA 1
ATOM 1531 C C . GLU A 1 186 ? -11.351 -4.004 -6.440 1.00 76.88 186 GLU A C 1
ATOM 1533 O O . GLU A 1 186 ? -11.388 -5.209 -6.160 1.00 76.88 186 GLU A O 1
ATOM 1538 N N . GLY A 1 187 ? -12.097 -3.101 -5.804 1.00 68.31 187 GLY A N 1
ATOM 1539 C CA . GLY A 1 187 ? -12.997 -3.417 -4.703 1.00 68.31 187 GLY A CA 1
ATOM 1540 C C . GLY A 1 187 ? -12.323 -3.594 -3.341 1.00 68.31 187 GLY A C 1
ATOM 1541 O O . GLY A 1 187 ? -13.054 -3.759 -2.376 1.00 68.31 187 GLY A O 1
ATOM 1542 N N . TRP A 1 188 ? -10.986 -3.549 -3.221 1.00 71.25 188 TRP A N 1
ATOM 1543 C CA . TRP A 1 188 ? -10.318 -3.548 -1.907 1.00 71.25 188 TRP A CA 1
ATOM 1544 C C . TRP A 1 188 ? -10.493 -2.247 -1.141 1.00 71.25 188 TRP A C 1
ATOM 1546 O O . TRP A 1 188 ? -10.477 -2.299 0.083 1.00 71.25 188 TRP A O 1
ATOM 1556 N N . LEU A 1 189 ? -10.569 -1.124 -1.855 1.00 65.31 189 LEU A N 1
ATOM 1557 C CA . LEU A 1 189 ? -10.415 0.247 -1.368 1.00 65.31 189 LEU A CA 1
ATOM 1558 C C . LEU A 1 189 ? -11.527 1.158 -1.876 1.00 65.31 189 LEU A C 1
ATOM 1560 O O . LEU A 1 189 ? -12.075 0.851 -2.961 1.00 65.31 189 LEU A O 1
#

Radius of gyration: 17.36 Å; Cα contacts (8 Å, |Δi|>4): 285; chains: 1; bounding box: 42×43×45 Å

Secondary structure (DSSP, 8-state):
------EEEEEEEETTS--EEEEEE-----SHHHHHHHHHHHHHHHHHTT------EEEE--GGGS--SHHHHHHHHHHHHHHTTT-SPPP-EEEEEEBPTT-S-TTHHHHHHHHHTTSTTEEEEEETTSTT--EEEEEEE-SS-HHHHHHHHHHHHHHHHHTT--B-S--EEEEEEEES-GGGGTTT-

Sequence (189 aa):
MSKTTNLKIVYAVSQVKNNQLMISHFTRKNNEKDAIIVARNIEKEMLSYGIKVVRVKIESHNMTSLPLTKKDYEETEKYLVEKYENVCGKPYFEFHIKIGNNTKNENYLETLENEIKHYTNVAISYNLCSANCKPLLTIRVYDQGYQMAQKYKDDILEKLKEDGYVFDDKIQIEFSIYDTNPKLDEGWL

pLDDT: mean 87.83, std 10.32, range [31.75, 97.75]

Organism: NCBI:txid1070528

Nearest PDB structures (foldseek):
  7b90-assembly1_E  TM=5.874E-01  e=3.129E-01  Thermus thermophilus HB8
  7obj-assembly1_B  TM=4.697E-01  e=1.179E+00  Synechocystis sp. PCC 6803
  7obj-assembly1_A  TM=4.746E-01  e=1.501E+00  Synechocystis sp. PCC 6803
  3ab4-assembly2_F  TM=3.813E-01  e=5.385E-01  Corynebacterium glutamicum